Protein AF-A0A0I9SK74-F1 (afdb_monomer)

pLDDT: mean 88.7, std 16.8, range [36.47, 98.69]

Structure (mmCIF, N/CA/C/O backbone):
data_AF-A0A0I9SK74-F1
#
_entry.id   AF-A0A0I9SK74-F1
#
loop_
_atom_site.group_PDB
_atom_site.id
_atom_site.type_symbol
_atom_site.label_atom_id
_atom_site.label_alt_id
_atom_site.label_comp_id
_atom_site.label_asym_id
_atom_site.label_entity_id
_atom_site.label_seq_id
_atom_site.pdbx_PDB_ins_code
_atom_site.Cartn_x
_atom_site.Cartn_y
_atom_site.Cartn_z
_atom_site.occupancy
_atom_site.B_iso_or_equiv
_atom_site.auth_seq_id
_atom_site.auth_comp_id
_atom_site.auth_asym_id
_atom_site.auth_atom_id
_atom_site.pdbx_PDB_model_num
ATOM 1 N N . GLY A 1 1 ? 11.420 -3.818 9.625 1.00 59.31 1 GLY A N 1
ATOM 2 C CA . GLY A 1 1 ? 12.354 -4.053 8.512 1.00 59.31 1 GLY A CA 1
ATOM 3 C C . GLY A 1 1 ? 11.563 -4.581 7.341 1.00 59.31 1 GLY A C 1
ATOM 4 O O . GLY A 1 1 ? 10.450 -5.041 7.567 1.00 59.31 1 GLY A O 1
ATOM 5 N N . GLY A 1 2 ? 12.124 -4.478 6.143 1.00 75.00 2 GLY A N 1
ATOM 6 C CA . GLY A 1 2 ? 11.558 -4.923 4.871 1.00 75.00 2 GLY A CA 1
ATOM 7 C C . GLY A 1 2 ? 12.627 -4.817 3.780 1.00 75.00 2 GLY A C 1
ATOM 8 O O . GLY A 1 2 ? 13.748 -4.390 4.067 1.00 75.00 2 GLY A O 1
ATOM 9 N N . GLU A 1 3 ? 12.288 -5.215 2.562 1.00 87.56 3 GLU A N 1
ATOM 10 C CA . GLU A 1 3 ? 13.121 -5.020 1.369 1.00 87.56 3 GLU A CA 1
ATOM 11 C C . GLU A 1 3 ? 13.042 -3.552 0.879 1.00 87.56 3 GLU A C 1
ATOM 13 O O . GLU A 1 3 ? 12.238 -2.774 1.404 1.00 87.56 3 GLU A O 1
ATOM 18 N N . PRO A 1 4 ? 13.861 -3.129 -0.103 1.00 92.56 4 PRO A N 1
ATOM 19 C CA . PRO A 1 4 ? 13.815 -1.774 -0.648 1.00 92.56 4 PRO A CA 1
ATOM 20 C C . PRO A 1 4 ? 12.431 -1.385 -1.183 1.00 92.56 4 PRO A C 1
ATOM 22 O O . PRO A 1 4 ? 11.800 -2.133 -1.929 1.00 92.56 4 PRO A O 1
ATOM 25 N N . VAL A 1 5 ? 11.993 -0.170 -0.842 1.00 94.00 5 VAL A N 1
ATOM 26 C CA . VAL A 1 5 ? 10.772 0.454 -1.370 1.00 94.00 5 VAL A CA 1
ATOM 27 C C . VAL A 1 5 ? 11.151 1.812 -1.964 1.00 94.00 5 VAL A C 1
ATOM 29 O O . VAL A 1 5 ? 11.552 2.699 -1.205 1.00 94.00 5 VAL A O 1
ATOM 32 N N . PRO A 1 6 ? 11.048 2.004 -3.288 1.00 95.25 6 PRO A N 1
ATOM 33 C CA . PRO A 1 6 ? 11.354 3.283 -3.913 1.00 95.25 6 PRO A CA 1
ATOM 34 C C . PRO A 1 6 ? 10.305 4.335 -3.523 1.00 95.25 6 PRO A C 1
ATOM 36 O O . PRO A 1 6 ? 9.123 4.031 -3.370 1.00 95.25 6 PRO A O 1
ATOM 39 N N . GLN A 1 7 ? 10.746 5.581 -3.347 1.00 96.06 7 GLN A N 1
ATOM 40 C CA . GLN A 1 7 ? 9.904 6.724 -2.982 1.00 96.06 7 GLN A CA 1
ATOM 41 C C . GLN A 1 7 ? 10.052 7.822 -4.035 1.00 96.06 7 GLN A C 1
ATO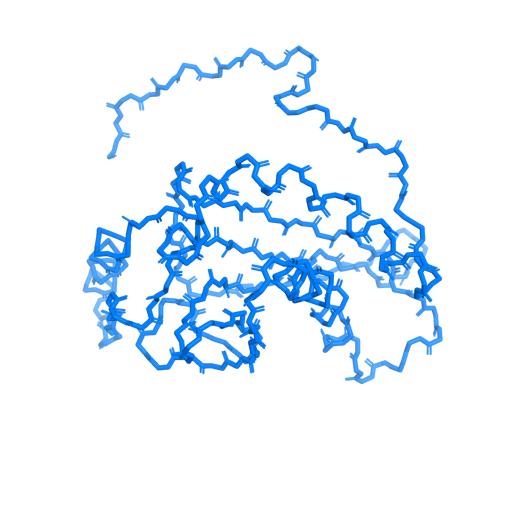M 43 O O . GLN A 1 7 ? 11.139 8.030 -4.568 1.00 96.06 7 GLN A O 1
ATOM 48 N N . SER A 1 8 ? 8.960 8.519 -4.339 1.00 94.94 8 SER A N 1
ATOM 49 C CA . SER A 1 8 ? 8.939 9.655 -5.266 1.00 94.94 8 SER A CA 1
ATOM 50 C C . SER A 1 8 ? 7.699 10.516 -5.012 1.00 94.94 8 SER A C 1
ATOM 52 O O . SER A 1 8 ? 6.867 10.169 -4.171 1.00 94.94 8 SER A O 1
ATOM 54 N N . SER A 1 9 ? 7.533 11.596 -5.778 1.00 95.88 9 SER A N 1
ATOM 55 C CA . SER A 1 9 ? 6.294 12.381 -5.790 1.00 95.88 9 SER A CA 1
ATOM 56 C C . SER A 1 9 ? 5.067 11.586 -6.242 1.00 95.88 9 SER A C 1
ATOM 58 O O . SER A 1 9 ? 3.960 12.036 -5.991 1.00 95.88 9 SER A O 1
ATOM 60 N N . ALA A 1 10 ? 5.239 10.415 -6.866 1.00 97.25 10 ALA A N 1
ATOM 61 C CA . ALA A 1 10 ? 4.153 9.539 -7.301 1.00 97.25 10 ALA A CA 1
ATOM 62 C C . ALA A 1 10 ? 3.589 8.640 -6.187 1.00 97.25 10 ALA A C 1
ATOM 64 O O . ALA A 1 10 ? 2.650 7.886 -6.441 1.00 97.25 10 ALA A O 1
ATOM 65 N N . VAL A 1 11 ? 4.167 8.657 -4.980 1.00 98.19 11 VAL A N 1
ATOM 66 C CA . VAL A 1 11 ? 3.786 7.757 -3.880 1.00 98.19 11 VAL A CA 1
ATOM 67 C C . VAL A 1 11 ? 3.073 8.530 -2.779 1.00 98.19 11 VAL A C 1
ATOM 69 O O . VAL A 1 11 ? 3.633 9.452 -2.186 1.00 98.19 11 VAL A O 1
ATOM 72 N N . LEU A 1 12 ? 1.856 8.102 -2.446 1.00 98.31 12 LEU A N 1
ATOM 73 C CA . LEU A 1 12 ? 1.157 8.545 -1.246 1.00 98.31 12 LEU A CA 1
ATOM 74 C C . LEU A 1 12 ? 1.511 7.618 -0.077 1.00 98.31 12 LEU A C 1
ATOM 76 O O . LEU A 1 12 ? 1.254 6.415 -0.117 1.00 98.31 12 LEU A O 1
ATOM 80 N N . ASN A 1 13 ? 2.079 8.190 0.982 1.00 98.19 13 ASN A N 1
ATOM 81 C CA . ASN A 1 13 ? 2.390 7.477 2.216 1.00 98.19 13 ASN A CA 1
ATOM 82 C C . ASN A 1 13 ? 1.270 7.691 3.241 1.00 98.19 13 ASN A C 1
ATOM 84 O O . ASN A 1 13 ? 0.980 8.823 3.628 1.00 98.19 13 ASN A O 1
ATOM 88 N N . ILE A 1 14 ? 0.653 6.599 3.690 1.00 97.69 14 ILE A N 1
ATOM 89 C CA . ILE A 1 14 ? -0.439 6.597 4.667 1.00 97.69 14 ILE A CA 1
ATOM 90 C C . ILE A 1 14 ? 0.073 5.934 5.940 1.00 97.69 14 ILE A C 1
ATOM 92 O O . ILE A 1 14 ? 0.537 4.796 5.903 1.00 97.69 14 ILE A O 1
ATOM 96 N N . ALA A 1 15 ? -0.016 6.632 7.071 1.00 96.19 15 ALA A N 1
ATOM 97 C CA . ALA A 1 15 ? 0.478 6.154 8.356 1.00 96.19 15 ALA A CA 1
ATOM 98 C C . ALA A 1 15 ? -0.628 6.172 9.417 1.00 96.19 15 ALA A C 1
ATOM 100 O O . ALA A 1 15 ? -1.133 7.231 9.783 1.00 96.19 15 ALA A O 1
ATOM 101 N N . LEU A 1 16 ? -0.951 4.998 9.958 1.00 94.12 16 LEU A N 1
ATOM 102 C CA . LEU A 1 16 ? -1.859 4.821 11.083 1.00 94.12 16 LEU A CA 1
ATOM 103 C C . LEU A 1 16 ? -1.053 4.481 12.340 1.00 94.12 16 LEU A C 1
ATOM 105 O O . LEU A 1 16 ? -0.493 3.391 12.462 1.00 94.12 16 LEU A O 1
ATOM 109 N N . ALA A 1 17 ? -1.004 5.416 13.286 1.00 92.12 17 ALA A N 1
ATOM 110 C CA . ALA A 1 17 ? -0.418 5.198 14.603 1.00 92.12 17 ALA A CA 1
ATOM 111 C C . ALA A 1 17 ? -1.532 4.992 15.633 1.00 92.12 17 ALA A C 1
ATOM 113 O O . ALA A 1 17 ? -2.299 5.914 15.901 1.00 92.12 17 ALA A O 1
ATOM 114 N N . CYS A 1 18 ? -1.622 3.804 16.231 1.00 86.00 18 CYS A N 1
ATOM 115 C CA . CYS A 1 18 ? -2.644 3.518 17.236 1.00 86.00 18 CYS A CA 1
ATOM 116 C C . CYS A 1 18 ? -2.119 2.630 18.371 1.00 86.00 18 CYS A C 1
ATOM 118 O O . CYS A 1 18 ? -1.261 1.764 18.183 1.00 86.00 18 CYS A O 1
ATOM 120 N N . ALA A 1 19 ? -2.639 2.868 19.576 1.00 86.25 19 ALA A N 1
ATOM 121 C CA . ALA A 1 19 ? -2.564 1.898 20.659 1.00 86.25 19 ALA A CA 1
ATOM 122 C C . ALA A 1 19 ? -3.667 0.866 20.424 1.00 86.25 19 ALA A C 1
ATOM 124 O O . ALA A 1 19 ? -4.825 1.249 20.256 1.00 86.25 19 ALA A O 1
ATOM 125 N N . LEU A 1 20 ? -3.322 -0.421 20.399 1.00 80.25 20 LEU A N 1
ATOM 126 C CA . LEU A 1 20 ? -4.352 -1.435 20.197 1.00 80.25 20 LEU A CA 1
ATOM 127 C C . LEU A 1 20 ? -5.261 -1.545 21.432 1.00 80.25 20 LEU A C 1
ATOM 129 O O . LEU A 1 20 ? -4.747 -1.532 22.560 1.00 80.25 20 LEU A O 1
ATOM 133 N N . PRO A 1 21 ? -6.585 -1.697 21.242 1.00 79.50 21 PRO A N 1
ATOM 134 C CA . PRO A 1 21 ? -7.510 -2.038 22.310 1.00 79.50 21 PRO A CA 1
ATOM 135 C C . PRO A 1 21 ? -7.052 -3.268 23.099 1.00 79.50 21 PRO A C 1
ATOM 137 O O . PRO A 1 21 ? -6.545 -4.243 22.542 1.00 79.50 21 PRO A O 1
ATOM 140 N N . ALA A 1 22 ? -7.272 -3.250 24.416 1.00 75.00 22 ALA A N 1
ATOM 141 C CA . ALA A 1 22 ? -6.907 -4.368 25.288 1.00 75.00 22 ALA A CA 1
ATOM 142 C C . ALA A 1 22 ? -7.649 -5.672 24.931 1.00 75.00 22 ALA A C 1
ATOM 144 O O . ALA A 1 22 ? -7.119 -6.752 25.184 1.00 75.00 22 ALA A O 1
ATOM 145 N N . GLY A 1 23 ? -8.839 -5.558 24.328 1.00 76.88 23 GLY A N 1
ATOM 146 C CA . GLY A 1 23 ? -9.666 -6.682 23.886 1.00 76.88 23 GLY A CA 1
ATOM 147 C C . GLY A 1 23 ? -9.191 -7.377 22.605 1.00 76.88 23 GLY A C 1
ATOM 148 O O . GLY A 1 23 ? -9.693 -8.456 22.306 1.00 76.88 23 GLY A O 1
ATOM 149 N N . ASP A 1 24 ? -8.227 -6.813 21.866 1.00 79.38 24 ASP A N 1
ATOM 150 C CA . ASP A 1 24 ? -7.693 -7.459 20.663 1.00 79.38 24 ASP A CA 1
ATOM 151 C C . ASP A 1 24 ? -6.917 -8.735 21.036 1.00 79.38 24 ASP A C 1
ATOM 153 O O . ASP A 1 24 ? -5.954 -8.695 21.824 1.00 79.38 24 ASP A O 1
ATOM 157 N N . GLU A 1 25 ? -7.293 -9.855 20.410 1.00 82.31 25 GLU A N 1
ATOM 158 C CA . GLU A 1 25 ? -6.658 -11.162 20.595 1.00 82.31 25 GLU A CA 1
ATOM 159 C C . GLU A 1 25 ? -5.152 -11.069 20.320 1.00 82.31 25 GLU A C 1
ATOM 161 O O . GLU A 1 25 ? -4.723 -10.718 19.220 1.00 82.31 25 GLU A O 1
ATOM 166 N N . VAL A 1 26 ? -4.330 -11.406 21.323 1.00 79.69 26 VAL A N 1
ATOM 167 C CA . VAL A 1 26 ? -2.873 -11.184 21.294 1.00 79.69 26 VAL A CA 1
ATOM 168 C C . VAL A 1 26 ? -2.212 -11.784 20.050 1.00 79.69 26 VAL A C 1
ATOM 170 O O . VAL A 1 26 ? -1.350 -11.138 19.456 1.00 79.69 26 VAL A O 1
ATOM 173 N N . GLY A 1 27 ? -2.643 -12.980 19.635 1.00 86.81 27 GLY A N 1
ATOM 174 C CA . GLY A 1 27 ? -2.096 -13.695 18.479 1.00 86.81 27 GLY A CA 1
ATOM 175 C C . GLY A 1 27 ? -2.432 -13.076 17.119 1.00 86.81 27 GLY A C 1
ATOM 176 O O . GLY A 1 27 ? -1.714 -13.332 16.159 1.00 86.81 27 GLY A O 1
ATOM 177 N N . LYS A 1 28 ? -3.467 -12.231 17.033 1.00 90.38 28 LYS A N 1
ATOM 178 C CA . LYS A 1 28 ? -3.957 -11.639 15.772 1.00 90.38 28 LYS A CA 1
ATOM 179 C C . LYS A 1 28 ? -3.616 -10.164 15.607 1.00 90.38 28 LYS A C 1
ATOM 181 O O . LYS A 1 28 ? -3.950 -9.557 14.599 1.00 90.38 28 LYS A O 1
ATOM 186 N N . ARG A 1 29 ? -2.921 -9.569 16.575 1.00 90.19 29 ARG A N 1
ATOM 187 C CA . ARG A 1 29 ? -2.637 -8.125 16.612 1.00 90.19 29 ARG A CA 1
ATOM 188 C C . ARG A 1 29 ? -1.924 -7.589 15.368 1.00 90.19 29 ARG A C 1
ATOM 190 O O . ARG A 1 29 ? -2.173 -6.452 14.984 1.00 90.19 29 ARG A O 1
ATOM 197 N N . ILE A 1 30 ? -1.047 -8.385 14.754 1.00 91.81 30 ILE A N 1
ATOM 198 C CA . ILE A 1 30 ? -0.362 -8.009 13.507 1.00 91.81 30 ILE A CA 1
ATOM 199 C C . ILE A 1 30 ? -1.368 -7.896 12.360 1.00 91.81 30 ILE A C 1
ATOM 201 O O . ILE A 1 30 ? -1.379 -6.884 11.661 1.00 91.81 30 ILE A O 1
ATOM 205 N N . ASP A 1 31 ? -2.218 -8.905 12.203 1.00 94.44 31 ASP A N 1
ATOM 206 C CA . ASP A 1 31 ? -3.195 -8.988 11.119 1.00 94.44 31 ASP A CA 1
ATOM 207 C C . ASP A 1 31 ? -4.263 -7.899 11.294 1.00 94.44 31 ASP A C 1
ATOM 209 O O . ASP A 1 31 ? -4.457 -7.094 10.388 1.00 94.44 31 ASP A O 1
ATOM 213 N N . ILE A 1 32 ? -4.793 -7.738 12.513 1.00 92.50 32 ILE A N 1
ATOM 214 C CA . ILE A 1 32 ? -5.728 -6.662 12.884 1.00 92.50 32 ILE A CA 1
ATOM 215 C C . ILE A 1 32 ? -5.155 -5.277 12.546 1.00 92.50 32 ILE A C 1
ATOM 217 O O . ILE A 1 32 ? -5.865 -4.396 12.066 1.00 92.50 32 ILE A O 1
ATOM 221 N N . ALA A 1 33 ? -3.863 -5.042 12.792 1.00 94.19 33 ALA A N 1
ATOM 222 C CA . ALA A 1 33 ? -3.243 -3.758 12.476 1.00 94.19 33 ALA A CA 1
ATOM 223 C C . ALA A 1 33 ? -3.107 -3.512 10.959 1.00 94.19 33 ALA A C 1
ATOM 225 O O . ALA A 1 33 ? -3.157 -2.357 10.533 1.00 94.19 33 ALA A O 1
ATOM 226 N N . TYR A 1 34 ? -2.955 -4.560 10.140 1.00 96.25 34 TYR A N 1
ATOM 227 C CA . TYR A 1 34 ? -2.996 -4.428 8.680 1.00 96.25 34 TYR A CA 1
ATOM 228 C C . TYR A 1 34 ? -4.424 -4.236 8.179 1.00 96.25 34 TYR A C 1
ATOM 230 O O . TYR A 1 34 ? -4.642 -3.375 7.336 1.00 96.25 34 TYR A O 1
ATOM 238 N N . GLU A 1 35 ? -5.392 -4.970 8.724 1.00 94.81 35 GLU A N 1
ATOM 239 C CA . GLU A 1 35 ? -6.817 -4.823 8.405 1.00 94.81 35 GLU A CA 1
ATOM 240 C C . GLU A 1 35 ? -7.289 -3.392 8.685 1.00 94.81 35 GLU A C 1
ATOM 242 O O . GLU A 1 35 ? -7.797 -2.725 7.790 1.00 94.81 35 GLU A O 1
ATOM 247 N N . ARG A 1 36 ? -6.971 -2.837 9.861 1.00 94.50 36 ARG A N 1
ATOM 248 C CA . ARG A 1 36 ? -7.268 -1.434 10.211 1.00 94.50 36 ARG A CA 1
ATOM 249 C C . ARG A 1 36 ? -6.648 -0.409 9.262 1.00 94.50 36 ARG A C 1
ATOM 251 O O . ARG A 1 36 ? -7.201 0.670 9.070 1.00 94.50 36 ARG A O 1
ATOM 258 N N . LEU A 1 37 ? -5.487 -0.719 8.687 1.00 96.88 37 LEU A N 1
ATOM 259 C CA . LEU A 1 37 ? -4.844 0.130 7.688 1.00 96.88 37 LEU A CA 1
ATOM 260 C C . LEU A 1 37 ? -5.501 -0.018 6.308 1.00 96.88 37 LEU A C 1
ATOM 262 O O . LEU A 1 37 ? -5.635 0.977 5.601 1.00 96.88 37 LEU A O 1
ATOM 266 N N . LEU A 1 38 ? -5.856 -1.239 5.907 1.00 97.88 38 LEU A N 1
ATOM 267 C CA . LEU A 1 38 ? -6.255 -1.575 4.539 1.00 97.88 38 LEU A CA 1
ATOM 268 C C . LEU A 1 38 ? -7.763 -1.486 4.298 1.00 97.88 38 LEU A C 1
ATOM 270 O O . LEU A 1 38 ? -8.155 -1.131 3.193 1.00 97.88 38 LEU A O 1
ATOM 274 N N . GLU A 1 39 ? -8.608 -1.764 5.289 1.00 97.31 39 GLU A N 1
ATOM 275 C CA . GLU A 1 39 ? -10.068 -1.723 5.143 1.00 97.31 39 GLU A CA 1
ATOM 276 C C . GLU A 1 39 ? -10.597 -0.348 4.708 1.00 97.31 39 GLU A C 1
ATOM 278 O O . GLU A 1 39 ? -11.366 -0.307 3.743 1.00 97.31 39 GLU A O 1
ATOM 283 N N . PRO A 1 40 ? -10.174 0.789 5.303 1.00 97.56 40 PRO A N 1
ATOM 284 C CA . PRO A 1 40 ? -10.643 2.094 4.844 1.00 97.56 40 PRO A CA 1
ATOM 285 C C . PRO A 1 40 ? -10.214 2.405 3.410 1.00 97.56 40 PRO A C 1
ATOM 287 O O . PRO A 1 40 ? -10.962 3.024 2.655 1.00 97.56 40 PRO A O 1
ATOM 290 N N . LEU A 1 41 ? -9.023 1.947 3.020 1.00 98.06 41 LEU A N 1
ATOM 291 C CA . LEU A 1 41 ? -8.488 2.138 1.678 1.00 98.06 41 LEU A CA 1
ATOM 292 C C . LEU A 1 41 ? -9.208 1.250 0.654 1.00 98.06 41 LEU A C 1
ATOM 294 O O . LEU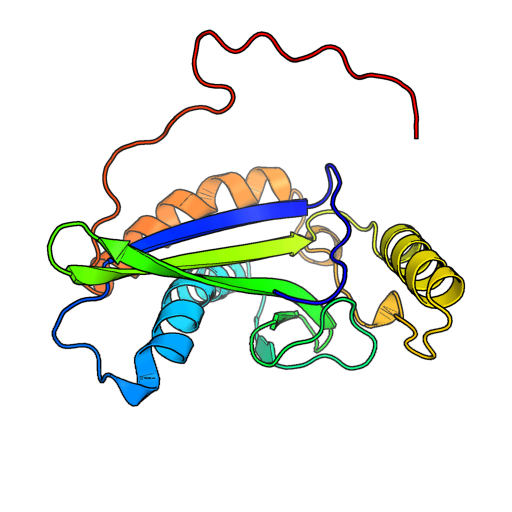 A 1 41 ? -9.527 1.709 -0.439 1.00 98.06 41 LEU A O 1
ATOM 298 N N . ALA A 1 42 ? -9.515 0.003 1.014 1.00 98.31 42 ALA A N 1
ATOM 299 C CA . ALA A 1 42 ? -10.302 -0.908 0.192 1.00 98.31 42 ALA A CA 1
ATOM 300 C C . ALA A 1 42 ? -11.742 -0.405 0.005 1.00 98.31 42 ALA A C 1
ATOM 302 O O . ALA A 1 42 ? -12.254 -0.450 -1.113 1.00 98.31 42 ALA A O 1
ATOM 303 N N . LEU A 1 43 ? -12.373 0.122 1.063 1.00 98.25 43 LEU A N 1
ATOM 304 C CA . LEU A 1 43 ? -13.693 0.749 0.970 1.00 98.25 43 LEU A CA 1
ATOM 305 C C . LEU A 1 43 ? -13.655 1.993 0.077 1.00 98.25 43 LEU A C 1
ATOM 307 O O . LEU A 1 43 ? -14.478 2.112 -0.823 1.00 98.25 43 LEU A O 1
ATOM 311 N N . TRP A 1 44 ? -12.681 2.882 0.280 1.00 98.44 44 TRP A N 1
ATOM 312 C CA . TRP A 1 44 ? -12.523 4.086 -0.537 1.00 98.44 44 TRP A CA 1
ATOM 313 C C . TRP A 1 44 ? -12.309 3.752 -2.022 1.00 98.44 44 TRP A C 1
ATOM 315 O O . TRP A 1 44 ? -12.894 4.388 -2.897 1.00 98.44 44 TRP A O 1
ATOM 325 N N . LEU A 1 45 ? -11.525 2.713 -2.331 1.00 98.50 45 LEU A N 1
ATOM 326 C CA . LEU A 1 45 ? -11.383 2.216 -3.703 1.00 98.50 45 LEU A CA 1
ATOM 327 C C . LEU A 1 45 ? -12.719 1.701 -4.255 1.00 98.50 45 LEU A C 1
ATOM 329 O O . LEU A 1 45 ? -13.070 2.029 -5.388 1.00 98.50 45 LEU A O 1
ATOM 333 N N . ALA A 1 46 ? -13.491 0.958 -3.457 1.00 98.44 46 ALA A N 1
ATOM 334 C CA . ALA A 1 46 ? -14.797 0.446 -3.863 1.00 98.44 46 ALA A CA 1
ATOM 335 C C . ALA A 1 46 ? -15.818 1.568 -4.127 1.00 98.44 46 ALA A C 1
ATOM 337 O O . ALA A 1 46 ? -16.559 1.488 -5.105 1.00 98.44 46 ALA A O 1
ATOM 338 N N . GLU A 1 47 ? -15.817 2.637 -3.323 1.00 97.81 47 GLU A N 1
ATOM 339 C CA . GLU A 1 47 ? -16.629 3.847 -3.552 1.00 97.81 47 GLU A CA 1
ATOM 340 C C . GLU A 1 47 ? -16.275 4.546 -4.877 1.00 97.81 47 GLU A C 1
ATOM 342 O O . GLU A 1 47 ? -17.122 5.200 -5.480 1.00 97.81 47 GLU A O 1
ATOM 347 N N . ASN A 1 48 ? -15.051 4.343 -5.370 1.00 97.69 48 ASN A N 1
ATOM 348 C CA . ASN A 1 48 ? -14.576 4.809 -6.673 1.00 97.69 48 ASN A CA 1
ATOM 349 C C . ASN A 1 48 ? -14.671 3.733 -7.777 1.00 97.69 48 ASN A C 1
ATOM 351 O O . ASN A 1 48 ? -14.063 3.872 -8.838 1.00 97.69 48 ASN A O 1
ATOM 355 N N . GLY A 1 49 ? -15.423 2.650 -7.549 1.00 98.00 49 GLY A N 1
ATOM 356 C CA . GLY A 1 49 ? -15.666 1.593 -8.536 1.00 98.00 49 GLY A CA 1
ATOM 357 C C . GLY A 1 49 ? -14.513 0.602 -8.727 1.00 98.00 49 GLY A C 1
ATOM 358 O O . GLY A 1 49 ? -14.533 -0.184 -9.674 1.00 98.00 49 GLY A O 1
ATOM 359 N N . LEU A 1 50 ? -13.511 0.607 -7.844 1.00 98.38 50 LEU A N 1
ATOM 360 C CA . LEU A 1 50 ? -12.329 -0.250 -7.926 1.00 98.38 50 LEU A CA 1
ATOM 361 C C . LEU A 1 50 ? -12.371 -1.348 -6.863 1.00 98.38 50 LEU A C 1
ATOM 363 O O . LEU A 1 50 ? -12.480 -1.090 -5.667 1.00 98.38 50 LEU A O 1
ATOM 367 N N . LYS A 1 51 ? -12.236 -2.605 -7.290 1.00 98.06 51 LYS A N 1
ATOM 368 C CA . LYS A 1 51 ? -12.245 -3.753 -6.378 1.00 98.06 51 LYS A CA 1
ATOM 369 C C . LYS A 1 51 ? -10.830 -4.117 -5.942 1.00 98.06 51 LYS A C 1
ATOM 371 O O . LYS A 1 51 ? -10.102 -4.781 -6.680 1.00 98.06 51 LYS A O 1
ATOM 376 N N . ALA A 1 52 ? -10.468 -3.721 -4.728 1.00 98.00 52 ALA A N 1
ATOM 377 C CA . ALA A 1 52 ? -9.192 -4.094 -4.138 1.00 98.00 52 ALA A CA 1
ATOM 378 C C . ALA A 1 52 ? -9.157 -5.563 -3.684 1.00 98.00 52 ALA A C 1
ATOM 380 O O . ALA A 1 52 ? -10.173 -6.144 -3.298 1.00 98.00 52 ALA A O 1
ATOM 381 N N . GLY A 1 53 ? -7.961 -6.143 -3.690 1.00 98.12 53 GLY A N 1
ATOM 382 C CA . GLY A 1 53 ? -7.633 -7.390 -3.000 1.00 98.12 53 GLY A CA 1
ATOM 383 C C . GLY A 1 53 ? -6.446 -7.199 -2.059 1.00 98.12 53 GLY A C 1
ATOM 384 O O . GLY A 1 53 ? -5.784 -6.160 -2.090 1.00 98.12 53 GLY A O 1
ATOM 385 N N . VAL A 1 54 ? -6.129 -8.222 -1.268 1.00 98.25 54 VAL A N 1
ATOM 386 C CA . VAL A 1 54 ? -4.948 -8.242 -0.395 1.00 98.25 54 VAL A CA 1
ATOM 387 C C . VAL A 1 54 ? -4.151 -9.514 -0.650 1.00 98.25 54 VAL A C 1
ATOM 389 O O . VAL A 1 54 ? -4.733 -10.597 -0.698 1.00 98.25 54 VAL A O 1
ATOM 392 N N . GLY A 1 55 ? -2.834 -9.398 -0.827 1.00 97.69 55 GLY A N 1
ATOM 393 C CA . GLY A 1 55 ? -1.991 -10.578 -1.013 1.00 97.69 55 GLY A CA 1
ATOM 394 C C . GLY A 1 55 ? -0.572 -10.302 -1.496 1.00 97.69 55 GLY A C 1
ATOM 395 O O . GLY A 1 55 ? -0.221 -9.185 -1.877 1.00 97.69 55 GLY A O 1
ATOM 396 N N . ALA A 1 56 ? 0.241 -11.357 -1.493 1.00 97.94 56 ALA A N 1
ATOM 397 C CA . ALA A 1 56 ? 1.553 -11.348 -2.130 1.00 97.94 56 ALA A CA 1
ATOM 398 C C . ALA A 1 56 ? 1.410 -11.230 -3.655 1.00 97.94 56 ALA A C 1
ATOM 400 O O . ALA A 1 56 ? 0.472 -11.773 -4.242 1.00 97.94 56 ALA A O 1
ATOM 401 N N . VAL A 1 57 ? 2.344 -10.527 -4.287 1.00 98.38 57 VAL A N 1
ATOM 402 C CA . VAL A 1 57 ? 2.391 -10.317 -5.734 1.00 98.38 57 VAL A CA 1
ATOM 403 C C . VAL A 1 57 ? 3.805 -10.638 -6.220 1.00 98.38 57 VAL A C 1
ATOM 405 O O . VAL A 1 57 ? 4.699 -9.794 -6.110 1.00 98.38 57 VAL A O 1
ATOM 408 N N . PRO A 1 58 ? 4.027 -11.839 -6.781 1.00 97.25 58 PRO A N 1
ATOM 409 C CA . PRO A 1 58 ? 5.337 -12.240 -7.276 1.00 97.25 58 PRO A CA 1
ATOM 410 C C . PRO A 1 58 ? 5.936 -11.214 -8.243 1.00 97.25 58 PRO A C 1
ATOM 412 O O . PRO A 1 58 ? 5.253 -10.682 -9.121 1.00 97.25 58 PRO A O 1
ATOM 415 N N . GLY A 1 59 ? 7.227 -10.928 -8.077 1.00 97.00 59 GLY A N 1
ATOM 416 C CA . GLY A 1 59 ? 7.933 -9.916 -8.867 1.00 97.00 59 GLY A CA 1
ATOM 417 C C . GLY A 1 59 ? 7.677 -8.474 -8.419 1.00 97.00 59 GLY A C 1
ATOM 418 O O . GLY A 1 59 ? 8.240 -7.555 -9.010 1.00 97.00 59 GLY A O 1
ATOM 419 N N . ALA A 1 60 ? 6.878 -8.231 -7.379 1.00 97.69 60 ALA A N 1
ATOM 420 C CA . ALA A 1 60 ? 6.767 -6.901 -6.799 1.00 97.69 60 ALA A CA 1
ATOM 421 C C . ALA A 1 60 ? 7.987 -6.543 -5.927 1.00 97.69 60 ALA A C 1
ATOM 423 O O . ALA A 1 60 ? 8.594 -7.419 -5.313 1.00 97.69 60 ALA A O 1
ATOM 424 N N . PHE A 1 61 ? 8.354 -5.260 -5.834 1.00 96.06 61 PHE A N 1
ATOM 425 C CA . PHE A 1 61 ? 9.352 -4.827 -4.845 1.00 96.06 61 PHE A CA 1
ATOM 426 C C . PHE A 1 61 ? 8.752 -4.864 -3.438 1.00 96.06 61 PHE A C 1
ATOM 428 O O . PHE A 1 61 ? 7.590 -4.486 -3.246 1.00 96.06 61 PHE A O 1
ATOM 435 N N . CYS A 1 62 ? 9.536 -5.301 -2.447 1.00 95.38 62 CYS A N 1
ATOM 436 C CA . CYS A 1 62 ? 9.091 -5.460 -1.062 1.00 95.38 62 CYS A CA 1
ATOM 437 C C . CYS A 1 62 ? 7.775 -6.234 -0.958 1.00 95.38 62 CYS A C 1
ATOM 439 O O . CYS A 1 62 ? 6.794 -5.749 -0.382 1.00 95.38 62 CYS A O 1
ATOM 441 N N . ASP A 1 63 ? 7.732 -7.402 -1.597 1.00 96.06 63 ASP A N 1
ATOM 442 C CA . ASP A 1 63 ? 6.545 -8.247 -1.603 1.00 96.06 63 ASP A CA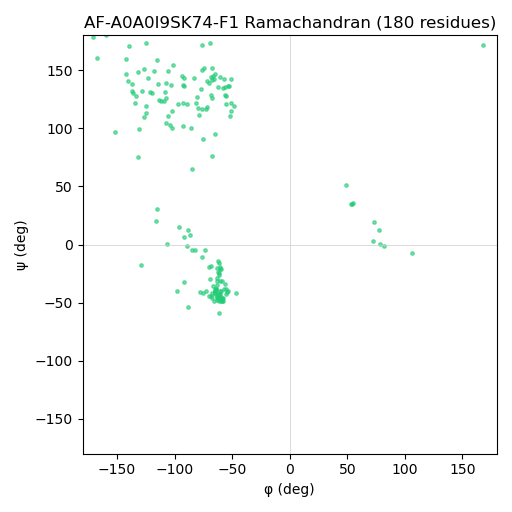 1
ATOM 443 C C . ASP A 1 63 ? 6.224 -8.773 -0.192 1.00 96.06 63 ASP A C 1
ATOM 445 O O . ASP A 1 63 ? 7.100 -9.003 0.643 1.00 96.06 63 ASP A O 1
ATOM 449 N N . GLY A 1 64 ? 4.938 -8.934 0.102 1.00 94.69 64 GLY A N 1
ATOM 450 C CA . GLY A 1 64 ? 4.460 -9.329 1.413 1.00 94.69 64 GLY A CA 1
ATOM 451 C C . GLY A 1 64 ? 2.991 -9.728 1.396 1.00 94.69 64 GLY A C 1
ATOM 452 O O . GLY A 1 64 ? 2.223 -9.351 0.519 1.00 94.69 64 GLY A O 1
ATOM 453 N N . ARG A 1 65 ? 2.576 -10.477 2.423 1.00 96.19 65 ARG A N 1
ATOM 454 C CA . ARG A 1 65 ? 1.216 -11.044 2.528 1.00 96.19 65 ARG A CA 1
ATOM 455 C C . ARG A 1 65 ? 0.091 -9.999 2.529 1.00 96.19 65 ARG A C 1
ATOM 457 O O . ARG A 1 65 ? -1.040 -10.350 2.226 1.00 96.19 65 ARG A O 1
ATOM 464 N N . PHE A 1 66 ? 0.405 -8.750 2.874 1.00 97.19 66 PHE A N 1
ATOM 465 C CA . PHE A 1 66 ? -0.557 -7.663 3.059 1.00 97.19 66 PHE A CA 1
ATOM 466 C C . PHE A 1 66 ? -0.389 -6.518 2.048 1.00 97.19 66 PHE A C 1
ATOM 468 O O . PHE A 1 66 ? -0.696 -5.374 2.364 1.00 97.19 66 PHE A O 1
ATOM 475 N N . ASN A 1 67 ? 0.076 -6.778 0.821 1.00 98.31 67 ASN A N 1
ATOM 476 C CA . ASN A 1 67 ? -0.024 -5.728 -0.196 1.00 98.31 67 ASN A CA 1
ATOM 477 C C . ASN A 1 67 ? -1.491 -5.446 -0.521 1.00 98.31 67 ASN A C 1
ATOM 479 O O . ASN A 1 67 ? -2.281 -6.380 -0.657 1.00 98.31 67 ASN A O 1
ATOM 483 N N . LEU A 1 68 ? -1.823 -4.179 -0.755 1.00 98.62 68 LEU A N 1
ATOM 484 C CA . LEU A 1 68 ? -3.058 -3.837 -1.444 1.00 98.62 68 LEU A CA 1
ATOM 485 C C . LEU A 1 68 ? -2.868 -4.098 -2.935 1.00 98.62 68 LEU A C 1
ATOM 487 O O . LEU A 1 68 ? -1.859 -3.691 -3.518 1.00 98.62 68 LEU A O 1
ATOM 491 N N . THR A 1 69 ? -3.840 -4.751 -3.554 1.00 98.69 69 THR A N 1
ATOM 492 C CA . THR A 1 69 ? -3.775 -5.149 -4.958 1.00 98.69 69 THR A CA 1
ATOM 493 C C . THR A 1 69 ? -4.985 -4.658 -5.732 1.00 98.69 69 THR A C 1
ATOM 495 O O . THR A 1 69 ? -6.077 -4.519 -5.182 1.00 98.69 69 THR A O 1
ATOM 498 N N . LEU A 1 70 ? -4.785 -4.427 -7.024 1.00 98.38 70 LEU A N 1
ATOM 499 C CA . LEU A 1 70 ? -5.843 -4.182 -7.993 1.00 98.38 70 LEU A CA 1
ATOM 500 C C . LEU A 1 70 ? -5.511 -4.998 -9.244 1.00 98.38 70 LEU A C 1
ATOM 502 O O . LEU A 1 70 ? -4.372 -4.986 -9.704 1.00 98.38 70 LEU A O 1
ATOM 506 N N . GLU A 1 71 ? -6.479 -5.763 -9.755 1.00 97.62 71 GLU A N 1
ATOM 507 C CA . GLU A 1 71 ? -6.272 -6.668 -10.904 1.00 97.62 71 GLU A CA 1
ATOM 508 C C . GLU A 1 71 ? -5.107 -7.660 -10.701 1.00 97.62 71 GLU A C 1
ATOM 510 O O . GLU A 1 71 ? -4.361 -7.964 -11.627 1.00 97.62 71 GLU A O 1
ATOM 515 N N . GLY A 1 72 ? -4.9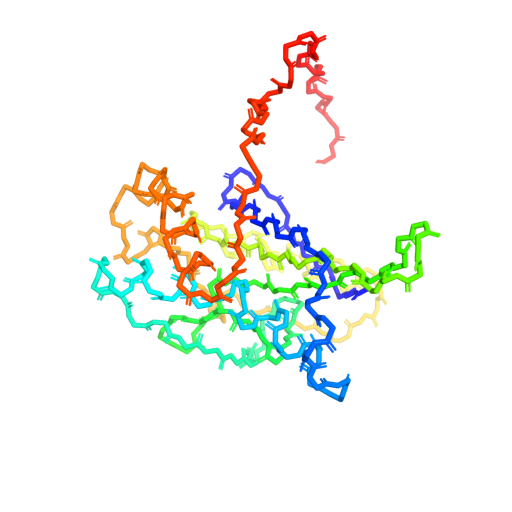06 -8.129 -9.463 1.00 97.62 72 GLY A N 1
ATOM 516 C CA . GLY A 1 72 ? -3.815 -9.048 -9.113 1.00 97.62 72 GLY A CA 1
ATOM 517 C C . GLY A 1 72 ? -2.416 -8.418 -9.102 1.00 97.62 72 GLY A C 1
ATOM 518 O O . GLY A 1 72 ? -1.441 -9.122 -8.856 1.00 97.62 72 GLY A O 1
ATOM 519 N N . ARG A 1 73 ? -2.303 -7.106 -9.333 1.00 98.69 73 ARG A N 1
ATOM 520 C CA . ARG A 1 73 ? -1.044 -6.352 -9.309 1.00 98.69 73 ARG A CA 1
ATOM 521 C C . ARG A 1 73 ? -0.946 -5.505 -8.049 1.00 98.69 73 ARG A C 1
ATOM 523 O O . ARG A 1 73 ? -1.958 -5.053 -7.511 1.00 98.69 73 ARG A O 1
ATOM 530 N N . LYS A 1 74 ? 0.274 -5.278 -7.570 1.00 98.69 74 LYS A N 1
ATOM 531 C CA . LYS A 1 74 ? 0.539 -4.518 -6.349 1.00 98.69 74 LYS A CA 1
ATOM 532 C C . LYS A 1 74 ? 0.264 -3.034 -6.567 1.00 98.69 74 LYS A C 1
ATOM 534 O O . LYS A 1 74 ? 0.933 -2.387 -7.366 1.00 98.69 74 LYS A O 1
ATOM 539 N N . LEU A 1 75 ? -0.684 -2.513 -5.799 1.00 98.38 75 LEU A N 1
ATOM 540 C CA . LEU A 1 75 ? -1.054 -1.103 -5.758 1.00 98.38 75 LEU A CA 1
ATOM 541 C C . LEU A 1 75 ? -0.381 -0.384 -4.575 1.00 98.38 75 LEU A C 1
ATOM 543 O O . LEU A 1 75 ? 0.106 0.736 -4.720 1.00 98.38 75 LEU A O 1
ATOM 547 N N . ALA A 1 76 ? -0.306 -1.038 -3.410 1.00 98.31 76 ALA A N 1
ATOM 548 C CA . ALA A 1 76 ? 0.409 -0.514 -2.248 1.00 98.31 76 ALA A CA 1
ATOM 549 C C . ALA A 1 76 ? 1.168 -1.607 -1.491 1.00 98.31 76 ALA A C 1
ATOM 551 O O . ALA A 1 76 ? 0.667 -2.716 -1.307 1.00 98.31 76 ALA A O 1
ATOM 552 N N . GLY A 1 77 ? 2.371 -1.283 -1.018 1.00 97.75 77 GLY A N 1
ATOM 553 C CA . GLY A 1 77 ? 3.107 -2.111 -0.059 1.00 97.75 77 GLY A CA 1
ATOM 554 C C . GLY A 1 77 ? 2.843 -1.662 1.371 1.00 97.75 77 GLY A C 1
ATOM 555 O O . GLY A 1 77 ? 2.718 -0.463 1.620 1.00 97.75 77 GLY A O 1
ATOM 556 N N . THR A 1 78 ? 2.795 -2.604 2.312 1.00 97.88 78 THR A N 1
ATOM 557 C CA . THR A 1 78 ? 2.539 -2.296 3.724 1.00 97.88 78 THR A CA 1
ATOM 558 C C . THR A 1 78 ? 3.694 -2.675 4.636 1.00 97.88 78 THR A C 1
ATOM 560 O O . THR A 1 78 ? 4.375 -3.673 4.409 1.00 97.88 78 THR A O 1
ATOM 563 N N . ALA A 1 79 ? 3.858 -1.934 5.727 1.00 96.94 79 ALA A N 1
ATOM 564 C CA . ALA A 1 79 ? 4.787 -2.264 6.798 1.00 96.94 79 ALA A CA 1
ATOM 565 C C . ALA A 1 79 ? 4.195 -1.913 8.166 1.00 96.94 79 ALA A C 1
ATOM 567 O O . ALA A 1 79 ? 3.309 -1.068 8.280 1.00 96.94 79 ALA A O 1
ATOM 568 N N . GLN A 1 80 ? 4.727 -2.528 9.221 1.00 95.88 80 GLN A N 1
ATOM 569 C CA . GLN A 1 80 ? 4.391 -2.181 10.598 1.00 95.88 80 GLN A CA 1
ATOM 570 C C . GLN A 1 80 ? 5.637 -2.012 11.464 1.00 95.88 80 GLN A C 1
ATOM 572 O O . GLN A 1 80 ? 6.646 -2.705 11.296 1.00 95.88 80 GLN A O 1
ATOM 577 N N . ARG A 1 81 ? 5.544 -1.128 12.459 1.00 95.25 81 ARG A N 1
ATOM 578 C CA . ARG A 1 81 ? 6.533 -0.991 13.531 1.00 95.25 81 ARG A CA 1
ATOM 579 C C . ARG A 1 81 ? 5.848 -0.903 14.886 1.00 95.25 81 ARG A C 1
ATOM 581 O O . ARG A 1 81 ? 5.011 -0.039 15.111 1.00 95.25 81 ARG A O 1
ATOM 588 N N . TRP A 1 82 ? 6.280 -1.758 15.805 1.00 94.06 82 TRP A N 1
ATOM 589 C CA . TRP A 1 82 ? 5.669 -1.917 17.122 1.00 94.06 82 TRP A CA 1
ATOM 590 C C . TRP A 1 82 ? 6.540 -1.340 18.227 1.00 94.06 82 TRP A C 1
ATOM 592 O O . TRP A 1 82 ? 7.763 -1.502 18.218 1.00 94.06 82 TRP A O 1
ATOM 602 N N . ARG A 1 83 ? 5.922 -0.668 19.192 1.00 92.94 83 ARG A N 1
ATOM 603 C CA . ARG A 1 83 ? 6.548 -0.159 20.416 1.00 92.94 83 ARG A CA 1
ATOM 604 C C . ARG A 1 83 ? 5.611 -0.375 21.600 1.00 92.94 83 ARG A C 1
ATOM 606 O O . ARG A 1 83 ? 4.464 -0.772 21.430 1.00 92.94 83 ARG A O 1
ATOM 613 N N . ARG A 1 84 ? 6.117 -0.137 22.806 1.00 90.06 84 ARG A N 1
ATOM 614 C CA . ARG A 1 84 ? 5.289 -0.014 24.006 1.00 90.06 84 ARG A CA 1
ATOM 615 C C . ARG A 1 84 ? 5.173 1.463 24.364 1.00 90.06 84 ARG A C 1
ATOM 617 O O . ARG A 1 84 ? 6.164 2.188 24.271 1.00 90.06 84 ARG A O 1
ATOM 624 N N . SER A 1 85 ? 3.983 1.908 24.736 1.00 86.00 85 SER A N 1
ATOM 625 C CA . SER A 1 85 ? 3.771 3.211 25.369 1.00 86.00 85 SER A CA 1
ATOM 626 C C . SER A 1 85 ? 4.357 3.227 26.786 1.00 86.00 85 SER A C 1
ATOM 628 O O . SER A 1 85 ? 4.802 2.204 27.311 1.00 86.00 85 SER A O 1
ATOM 630 N N . ARG A 1 86 ? 4.347 4.402 27.431 1.00 84.12 86 ARG A N 1
ATOM 631 C CA . ARG A 1 86 ? 4.846 4.572 28.808 1.00 84.12 86 ARG A CA 1
ATOM 632 C C . ARG A 1 86 ? 4.088 3.723 29.834 1.00 84.12 86 ARG A C 1
ATOM 634 O O . ARG A 1 86 ? 4.691 3.272 30.795 1.00 84.12 86 ARG A O 1
ATOM 641 N N . ASP A 1 87 ? 2.802 3.483 29.604 1.00 84.44 87 ASP A N 1
ATOM 642 C CA . ASP A 1 87 ? 1.944 2.612 30.418 1.00 84.44 87 ASP A CA 1
ATOM 643 C C . ASP A 1 87 ? 1.969 1.138 29.960 1.00 84.44 87 ASP A C 1
ATOM 645 O O . ASP A 1 87 ? 1.143 0.335 30.381 1.00 84.44 87 ASP A O 1
ATOM 649 N N . GLY A 1 88 ? 2.917 0.761 29.092 1.00 84.00 88 GLY A N 1
ATOM 650 C CA . GLY A 1 88 ? 3.161 -0.626 28.688 1.00 84.00 88 GLY A CA 1
ATOM 651 C C . GLY A 1 88 ? 2.243 -1.166 27.588 1.00 84.00 88 GLY A C 1
ATOM 652 O O . GLY A 1 88 ? 2.444 -2.301 27.147 1.00 84.00 88 GLY A O 1
ATOM 653 N N . ARG A 1 89 ? 1.279 -0.377 27.095 1.00 85.19 89 ARG A N 1
ATOM 654 C CA . ARG A 1 89 ? 0.375 -0.797 26.014 1.00 85.19 89 ARG A CA 1
ATOM 655 C C . ARG A 1 89 ? 1.124 -0.963 24.685 1.00 85.19 89 ARG A C 1
ATOM 657 O O . ARG A 1 89 ? 2.016 -0.169 24.375 1.00 85.19 89 ARG A O 1
ATOM 664 N N . PRO A 1 90 ? 0.787 -1.979 23.871 1.00 88.44 90 PRO A N 1
ATOM 665 C CA . PRO A 1 90 ? 1.342 -2.111 22.533 1.00 88.44 90 PRO A CA 1
ATOM 666 C C . PRO A 1 90 ? 0.814 -0.990 21.630 1.00 88.44 90 PRO A C 1
ATOM 668 O O . PRO A 1 90 ? -0.392 -0.771 21.515 1.00 88.44 90 PRO A O 1
ATOM 671 N N . VAL A 1 91 ? 1.738 -0.300 20.974 1.00 92.06 91 VAL A N 1
ATOM 672 C CA . VAL A 1 91 ? 1.470 0.756 19.999 1.00 92.06 91 VAL A CA 1
ATOM 673 C C . VAL A 1 91 ? 2.062 0.328 18.669 1.00 92.06 91 VAL A C 1
ATOM 675 O O . VAL A 1 91 ? 3.231 -0.064 18.603 1.00 92.06 91 VAL A O 1
ATOM 678 N N . VAL A 1 92 ? 1.266 0.420 17.614 1.00 93.94 92 VAL A N 1
ATOM 679 C CA . VAL A 1 92 ? 1.676 0.101 16.250 1.00 93.94 92 VAL A CA 1
ATOM 680 C C . VAL A 1 92 ? 1.653 1.360 15.394 1.00 93.94 92 VAL A C 1
ATOM 682 O O . VAL A 1 92 ? 0.749 2.185 15.497 1.00 93.94 92 VAL A O 1
ATOM 685 N N . LEU A 1 93 ? 2.675 1.501 14.556 1.00 95.50 93 LEU A N 1
ATOM 686 C CA . LEU A 1 93 ? 2.669 2.350 13.374 1.00 95.50 93 LEU A CA 1
ATOM 687 C C . LEU A 1 93 ? 2.507 1.425 12.168 1.00 95.50 93 LEU A C 1
ATOM 689 O O . LEU A 1 93 ? 3.469 0.750 11.796 1.00 95.50 93 LEU A O 1
ATOM 693 N N . ALA A 1 94 ? 1.303 1.360 11.611 1.00 96.00 94 ALA A N 1
ATOM 694 C CA . ALA A 1 94 ? 1.009 0.667 10.365 1.00 96.00 94 ALA A CA 1
ATOM 695 C C . ALA A 1 94 ? 1.108 1.662 9.206 1.00 96.00 94 ALA A C 1
ATOM 697 O O . ALA A 1 94 ? 0.677 2.807 9.328 1.00 96.00 94 ALA A O 1
ATOM 698 N N . HIS A 1 95 ? 1.719 1.250 8.103 1.00 97.62 95 HIS A N 1
ATOM 699 C CA . HIS A 1 95 ? 2.049 2.135 6.996 1.00 97.62 95 HIS A CA 1
ATOM 700 C C . HIS A 1 95 ? 1.743 1.486 5.651 1.00 97.62 95 HIS A C 1
ATOM 702 O O . HIS A 1 95 ? 2.070 0.314 5.467 1.00 97.62 95 HIS A O 1
ATOM 708 N N . ALA A 1 96 ? 1.181 2.253 4.717 1.00 98.06 96 ALA A N 1
ATOM 709 C CA . ALA A 1 96 ? 1.018 1.883 3.315 1.00 98.06 96 ALA A CA 1
ATOM 710 C C . ALA A 1 96 ? 1.721 2.905 2.411 1.00 98.06 96 ALA A C 1
ATOM 712 O O . ALA A 1 96 ? 1.516 4.107 2.558 1.00 98.06 96 ALA A O 1
ATOM 713 N N . ALA A 1 97 ? 2.517 2.417 1.461 1.00 98.06 97 ALA A N 1
ATOM 714 C CA . ALA A 1 97 ? 3.064 3.205 0.360 1.00 98.06 97 ALA A CA 1
ATOM 715 C C . ALA A 1 97 ? 2.248 2.896 -0.901 1.00 98.06 97 ALA A C 1
ATOM 717 O O . ALA A 1 97 ? 2.433 1.837 -1.507 1.00 98.06 97 ALA A O 1
ATOM 718 N N . LEU A 1 98 ? 1.312 3.783 -1.238 1.00 98.56 98 LEU A N 1
ATOM 719 C CA . LEU A 1 98 ? 0.368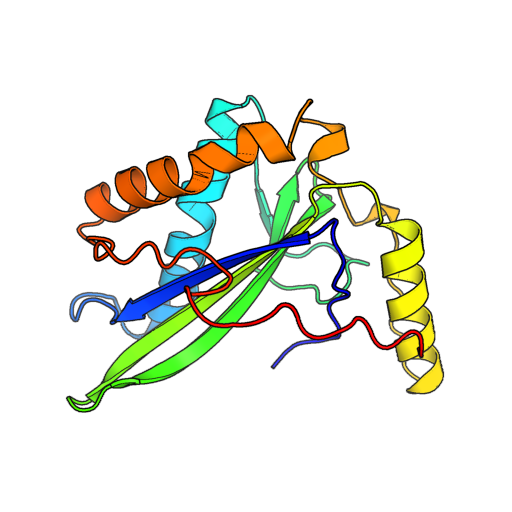 3.660 -2.348 1.00 98.56 98 LEU A CA 1
ATOM 720 C C . LEU A 1 98 ? 0.934 4.337 -3.599 1.00 98.56 98 LEU A C 1
ATOM 722 O O . LEU A 1 98 ? 1.216 5.535 -3.577 1.00 98.56 98 LEU A O 1
ATOM 726 N N . LEU A 1 99 ? 1.078 3.589 -4.693 1.00 98.56 99 LEU A N 1
ATOM 727 C CA . LEU A 1 99 ? 1.528 4.148 -5.965 1.00 98.56 99 LEU A CA 1
ATOM 728 C C . LEU A 1 99 ? 0.365 4.863 -6.666 1.00 98.56 99 LEU A C 1
ATOM 730 O O . LEU A 1 99 ? -0.591 4.224 -7.108 1.00 98.56 99 LEU A O 1
ATOM 734 N N . ILE A 1 100 ? 0.443 6.190 -6.763 1.00 98.44 100 ILE A N 1
ATOM 735 C CA . ILE A 1 100 ? -0.590 7.022 -7.384 1.00 98.44 100 ILE A CA 1
ATOM 736 C C . ILE A 1 100 ? -0.338 7.177 -8.884 1.00 98.44 100 ILE A C 1
ATOM 738 O O . ILE A 1 100 ? -1.222 6.863 -9.675 1.00 98.44 100 ILE A O 1
ATOM 742 N N . GLU A 1 101 ? 0.853 7.624 -9.287 1.00 98.12 101 GLU A N 1
ATOM 743 C CA . GLU A 1 101 ? 1.203 7.851 -10.700 1.00 98.12 101 GLU A CA 1
ATOM 744 C C . GLU A 1 101 ? 2.060 6.714 -11.263 1.00 98.12 101 GLU A C 1
ATOM 746 O O . GLU A 1 101 ? 2.771 6.034 -10.520 1.00 98.12 101 GLU A O 1
ATOM 751 N N . ASP A 1 102 ? 2.010 6.498 -12.581 1.00 97.00 102 ASP A N 1
ATOM 752 C CA . ASP A 1 102 ? 2.738 5.391 -13.210 1.00 97.00 102 ASP A CA 1
ATOM 753 C C . ASP A 1 102 ? 4.239 5.674 -13.313 1.00 97.00 102 ASP A C 1
ATOM 755 O O . ASP A 1 102 ? 4.739 6.237 -14.283 1.00 97.00 102 ASP A O 1
ATOM 759 N N . TRP A 1 103 ? 4.951 5.261 -12.268 1.00 97.69 103 TRP A N 1
ATOM 760 C CA . TRP A 1 103 ? 6.410 5.258 -12.179 1.00 97.69 103 TRP A CA 1
ATOM 761 C C . TRP A 1 103 ? 6.962 3.832 -12.044 1.00 97.69 103 TRP A C 1
ATOM 763 O O . TRP A 1 103 ? 8.084 3.635 -11.580 1.00 97.69 103 TRP A O 1
ATOM 773 N N . ARG A 1 104 ? 6.184 2.811 -12.424 1.00 97.44 104 ARG A N 1
ATOM 774 C CA . ARG A 1 104 ? 6.518 1.403 -12.143 1.00 97.44 104 ARG A CA 1
ATOM 775 C C . ARG A 1 104 ? 7.832 0.965 -12.771 1.00 97.44 104 ARG A C 1
ATOM 777 O O . ARG A 1 104 ? 8.624 0.314 -12.098 1.00 97.44 104 ARG A O 1
ATOM 784 N N . GLU A 1 105 ? 8.062 1.337 -14.028 1.00 98.06 105 GLU A N 1
ATOM 785 C CA . GLU A 1 105 ? 9.294 1.018 -14.760 1.00 98.06 105 GLU A CA 1
ATOM 786 C C . GLU A 1 105 ? 10.539 1.621 -14.085 1.00 98.06 105 GLU A C 1
ATOM 788 O O . GLU A 1 105 ? 11.392 0.853 -13.632 1.00 98.06 105 GLU A O 1
ATOM 793 N N . PRO A 1 106 ? 10.649 2.956 -13.898 1.00 97.69 106 PRO A N 1
ATOM 794 C CA . PRO A 1 106 ? 11.823 3.535 -13.242 1.00 97.69 106 PRO A CA 1
ATOM 795 C C . PRO A 1 106 ? 11.989 3.075 -11.783 1.00 97.69 106 PRO A C 1
ATOM 797 O O . PRO A 1 106 ? 13.117 2.932 -11.305 1.00 97.69 106 PRO A O 1
ATOM 800 N N . MET A 1 107 ? 10.892 2.803 -11.068 1.00 97.88 107 MET A N 1
ATOM 801 C CA . MET A 1 107 ? 10.934 2.260 -9.706 1.00 97.88 107 MET A CA 1
ATOM 802 C C . MET A 1 107 ? 11.448 0.816 -9.654 1.00 97.88 107 MET A C 1
ATOM 804 O O . MET A 1 107 ? 12.272 0.489 -8.800 1.00 97.88 1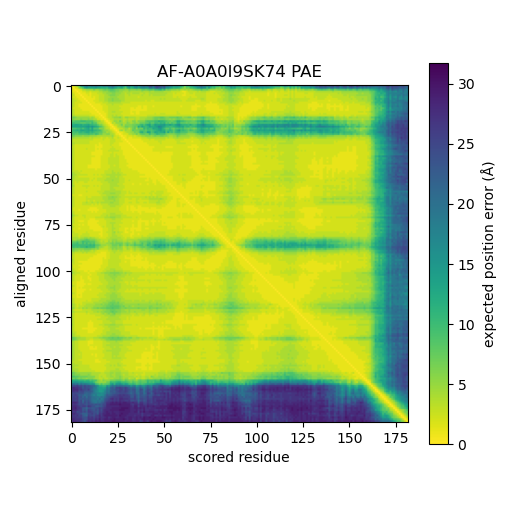07 MET A O 1
ATOM 808 N N . ALA A 1 108 ? 10.988 -0.056 -10.552 1.00 98.06 108 ALA A N 1
ATOM 809 C CA . ALA A 1 108 ? 11.484 -1.426 -10.631 1.00 98.06 108 ALA A CA 1
ATOM 810 C C . ALA A 1 108 ? 12.965 -1.446 -11.032 1.00 98.06 108 ALA A C 1
ATOM 812 O O . ALA A 1 108 ? 13.748 -2.196 -10.452 1.00 98.06 108 ALA A O 1
ATOM 813 N N . ASP A 1 109 ? 13.364 -0.584 -11.966 1.00 98.06 109 ASP A N 1
ATOM 814 C CA . ASP A 1 109 ? 14.743 -0.451 -12.429 1.00 98.06 109 ASP A CA 1
ATOM 815 C C . ASP A 1 109 ? 15.698 -0.006 -11.302 1.00 98.06 109 ASP A C 1
ATOM 817 O O . ASP A 1 109 ? 16.725 -0.650 -11.072 1.00 98.06 109 ASP A O 1
ATOM 821 N N . VAL A 1 110 ? 15.345 1.011 -10.499 1.00 97.81 110 VAL A N 1
ATOM 822 C CA . VAL A 1 110 ? 16.200 1.424 -9.365 1.00 97.81 110 VAL A CA 1
ATOM 823 C C . VAL A 1 110 ? 16.329 0.333 -8.297 1.00 97.81 110 VAL A C 1
ATOM 825 O O . VAL A 1 110 ? 17.423 0.122 -7.768 1.00 97.81 110 VAL A O 1
ATOM 828 N N . VAL A 1 111 ? 15.254 -0.410 -8.015 1.00 97.81 111 VAL A N 1
ATOM 829 C CA . VAL A 1 111 ? 15.296 -1.542 -7.075 1.00 97.81 111 VAL A CA 1
ATOM 830 C C . VAL A 1 111 ? 16.150 -2.683 -7.633 1.00 97.81 111 VAL A C 1
ATOM 832 O O . VAL A 1 111 ? 16.977 -3.242 -6.916 1.00 97.81 111 VAL A O 1
ATOM 835 N N . ASN A 1 112 ? 16.023 -2.993 -8.924 1.00 98.12 112 ASN A N 1
ATOM 836 C CA . ASN A 1 112 ? 16.826 -4.022 -9.583 1.00 98.12 112 ASN A CA 1
ATOM 837 C C . ASN A 1 112 ? 18.316 -3.665 -9.613 1.00 98.12 112 ASN A C 1
ATOM 839 O O . ASN A 1 112 ? 19.150 -4.536 -9.363 1.00 98.12 112 ASN A O 1
ATOM 843 N N . ARG A 1 113 ? 18.669 -2.393 -9.846 1.00 97.88 113 ARG A N 1
ATOM 844 C CA . ARG A 1 113 ? 20.056 -1.919 -9.714 1.00 97.88 113 ARG A CA 1
ATOM 845 C C . ARG A 1 113 ? 20.584 -2.087 -8.296 1.00 97.88 113 ARG A C 1
ATOM 847 O O . ARG A 1 113 ? 21.717 -2.533 -8.129 1.00 97.88 113 ARG A O 1
ATOM 854 N N . PHE A 1 114 ? 19.772 -1.768 -7.287 1.00 97.06 114 PHE A N 1
ATOM 855 C CA . PHE A 1 114 ? 20.136 -1.999 -5.891 1.00 97.06 114 PHE A CA 1
ATOM 856 C C . PHE A 1 114 ? 20.392 -3.490 -5.623 1.00 97.06 114 PHE A C 1
ATOM 858 O O . PHE A 1 114 ? 21.441 -3.844 -5.091 1.00 97.06 114 PHE A O 1
ATOM 865 N N . TYR A 1 115 ? 19.491 -4.379 -6.055 1.00 97.12 115 TYR A N 1
ATOM 866 C CA . TYR A 1 115 ? 19.684 -5.822 -5.898 1.00 97.12 115 TYR A CA 1
ATOM 867 C C . TYR A 1 115 ? 20.934 -6.328 -6.609 1.00 97.12 115 TYR A C 1
ATOM 869 O O . TYR A 1 115 ? 21.691 -7.095 -6.019 1.00 97.12 115 TYR A O 1
ATOM 877 N N . HIS A 1 116 ? 21.197 -5.857 -7.827 1.00 97.31 116 HIS A N 1
ATOM 878 C CA . HIS A 1 116 ? 22.414 -6.199 -8.553 1.00 97.31 116 HIS A CA 1
ATOM 879 C C . HIS A 1 116 ? 23.679 -5.753 -7.803 1.00 97.31 116 HIS A C 1
ATOM 881 O O . HIS A 1 116 ? 24.597 -6.551 -7.631 1.00 97.31 116 HIS A O 1
ATOM 887 N N . ALA A 1 117 ? 23.708 -4.517 -7.292 1.00 97.75 117 ALA A N 1
ATOM 888 C CA . ALA A 1 117 ? 24.831 -3.996 -6.510 1.00 97.75 117 ALA A CA 1
ATOM 889 C C . ALA A 1 117 ? 25.059 -4.773 -5.201 1.00 97.75 117 ALA A C 1
ATOM 891 O O . ALA A 1 117 ? 26.188 -4.879 -4.728 1.00 97.75 117 ALA A O 1
ATOM 892 N N . CYS A 1 118 ? 23.999 -5.353 -4.636 1.00 96.88 118 CYS A N 1
ATOM 893 C CA . CYS A 1 118 ? 24.064 -6.235 -3.474 1.00 96.88 118 CYS A CA 1
ATOM 894 C C . CYS A 1 118 ? 24.318 -7.715 -3.822 1.00 96.88 118 CYS A C 1
ATOM 896 O O . CYS A 1 118 ? 24.215 -8.552 -2.927 1.00 96.88 118 CYS A O 1
ATOM 898 N N . ALA A 1 119 ? 24.616 -8.050 -5.085 1.00 97.38 119 ALA A N 1
ATOM 899 C CA . ALA A 1 119 ? 24.769 -9.426 -5.573 1.00 97.38 119 ALA A CA 1
ATOM 900 C C . ALA A 1 119 ? 23.563 -10.338 -5.247 1.00 97.38 119 ALA A C 1
ATOM 902 O O . ALA A 1 119 ? 23.718 -11.525 -4.975 1.00 97.38 119 ALA A O 1
ATOM 903 N N . SER A 1 120 ? 22.355 -9.768 -5.256 1.00 95.25 120 SER A N 1
ATOM 904 C CA . SER A 1 120 ? 21.095 -10.486 -5.062 1.00 95.25 120 SER A CA 1
ATOM 905 C C . SER A 1 120 ? 20.499 -10.931 -6.400 1.00 95.25 120 SER A C 1
ATOM 907 O O . SER A 1 120 ? 20.521 -10.191 -7.390 1.00 95.25 120 SER A O 1
ATOM 909 N N . ASP A 1 121 ? 19.892 -12.118 -6.414 1.00 94.75 121 ASP A N 1
ATOM 910 C CA . ASP A 1 121 ? 19.187 -12.676 -7.576 1.00 94.75 121 ASP A CA 1
ATOM 911 C C . ASP A 1 121 ? 17.733 -12.198 -7.695 1.00 94.75 121 ASP A C 1
ATOM 913 O O . ASP A 1 121 ? 17.059 -12.489 -8.684 1.00 94.75 121 ASP A O 1
ATOM 917 N N . LEU A 1 122 ? 17.236 -11.428 -6.721 1.00 94.19 122 LEU A N 1
ATOM 918 C CA . LEU A 1 122 ? 15.883 -10.875 -6.766 1.00 94.19 122 LEU A CA 1
ATOM 919 C C . LEU A 1 122 ? 15.709 -9.935 -7.964 1.00 94.19 122 LEU A C 1
ATOM 921 O O . LEU A 1 122 ? 16.559 -9.084 -8.239 1.00 94.19 122 LEU A O 1
ATOM 925 N N . ARG A 1 123 ? 14.584 -10.071 -8.671 1.00 95.75 123 ARG A N 1
ATOM 926 C CA . AR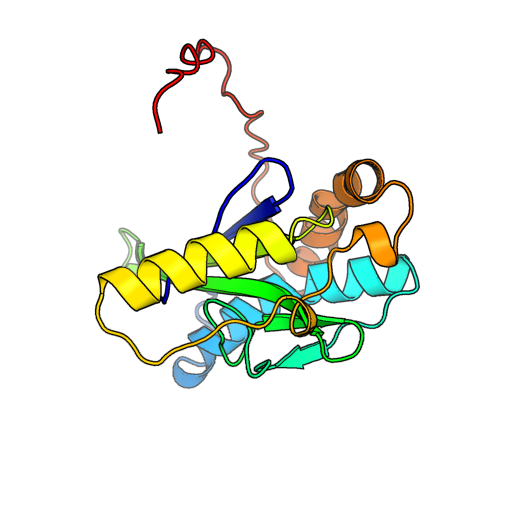G A 1 123 ? 14.218 -9.214 -9.804 1.00 95.75 123 ARG A CA 1
ATOM 927 C C . ARG A 1 123 ? 12.765 -8.779 -9.691 1.00 95.75 123 ARG A C 1
ATOM 929 O O . ARG A 1 123 ? 11.855 -9.605 -9.656 1.00 95.75 123 ARG A O 1
ATOM 936 N N . CYS A 1 124 ? 12.566 -7.472 -9.664 1.00 97.50 124 CYS A N 1
ATOM 937 C CA . CYS A 1 124 ? 11.265 -6.843 -9.738 1.00 97.50 124 CYS A CA 1
ATOM 938 C C . CYS A 1 124 ? 10.807 -6.725 -11.191 1.00 97.50 124 CYS A C 1
ATOM 940 O O . CYS A 1 124 ? 11.600 -6.428 -12.086 1.00 97.50 124 CYS A O 1
ATOM 942 N N . GLN A 1 125 ? 9.510 -6.911 -11.402 1.00 98.44 125 GLN A N 1
ATOM 943 C CA . GLN A 1 125 ? 8.824 -6.736 -12.671 1.00 98.44 125 GLN A CA 1
ATOM 944 C C . GLN A 1 125 ? 7.898 -5.526 -12.539 1.00 98.44 125 GLN A C 1
ATOM 946 O O . GLN A 1 125 ? 7.031 -5.486 -11.664 1.00 98.44 125 GLN A O 1
ATOM 951 N N . ALA A 1 126 ? 8.053 -4.527 -13.408 1.00 98.31 126 ALA A N 1
ATOM 952 C CA . ALA A 1 126 ? 7.170 -3.360 -13.410 1.00 98.31 126 ALA A CA 1
ATOM 953 C C . ALA A 1 126 ? 5.697 -3.772 -13.594 1.00 98.31 126 ALA A C 1
ATOM 955 O O . ALA A 1 126 ? 4.822 -3.269 -12.892 1.00 98.31 126 ALA A O 1
ATOM 956 N N . ALA A 1 127 ? 5.448 -4.783 -14.434 1.00 98.31 127 ALA A N 1
ATOM 957 C CA . ALA A 1 127 ? 4.132 -5.375 -14.666 1.00 98.31 127 ALA A CA 1
ATOM 958 C C . ALA A 1 127 ? 3.472 -5.986 -13.414 1.00 98.31 127 ALA A C 1
ATOM 960 O O . ALA A 1 127 ? 2.249 -6.098 -13.380 1.00 98.31 127 ALA A O 1
ATOM 961 N N . SER A 1 128 ? 4.235 -6.329 -12.368 1.00 98.56 128 SER A N 1
ATOM 962 C CA . SER A 1 128 ? 3.683 -6.778 -11.079 1.00 98.56 128 SER A CA 1
ATOM 963 C C . SER A 1 128 ? 3.076 -5.638 -10.255 1.00 98.56 128 SER A C 1
ATOM 965 O O . SER A 1 128 ? 2.499 -5.886 -9.199 1.00 98.56 128 SER A O 1
ATOM 967 N N . HIS A 1 129 ? 3.180 -4.391 -10.714 1.00 98.62 129 HIS A N 1
ATOM 968 C CA . HIS A 1 129 ? 2.660 -3.213 -10.031 1.00 98.62 129 HIS A CA 1
ATOM 969 C C . HIS A 1 129 ? 1.546 -2.553 -10.848 1.00 98.62 129 HIS A C 1
ATOM 971 O O . HIS A 1 129 ? 1.447 -2.714 -12.067 1.00 98.62 129 HIS A O 1
ATOM 977 N N . LEU A 1 130 ? 0.709 -1.775 -10.176 1.00 98.38 130 LEU A N 1
ATOM 978 C CA . LEU A 1 130 ? -0.325 -0.942 -10.778 1.00 98.38 130 LEU A CA 1
ATOM 979 C C . LEU A 1 130 ? -0.303 0.416 -10.077 1.00 98.38 130 LEU A C 1
ATOM 981 O O . LEU A 1 130 ? -0.274 0.472 -8.851 1.00 98.38 130 LEU A O 1
ATOM 985 N N . ALA A 1 131 ? -0.304 1.495 -10.850 1.00 98.38 131 ALA A N 1
ATOM 986 C CA . ALA A 1 131 ? -0.478 2.846 -10.343 1.00 98.38 131 ALA A CA 1
ATOM 987 C C . ALA A 1 131 ? -1.955 3.239 -10.377 1.00 98.38 131 ALA A C 1
ATOM 989 O O . ALA A 1 131 ? -2.649 2.997 -11.366 1.00 98.38 131 ALA A O 1
ATOM 990 N N . LEU A 1 132 ? -2.451 3.863 -9.309 1.00 98.56 132 LEU A N 1
ATOM 991 C CA . LEU A 1 132 ? -3.871 4.188 -9.170 1.00 98.56 132 LEU A CA 1
ATOM 992 C C . LEU A 1 132 ? -4.415 5.012 -10.350 1.00 98.56 132 LEU A C 1
ATOM 994 O O . LEU A 1 132 ? -5.528 4.762 -10.810 1.00 98.56 132 LEU A O 1
ATOM 998 N N . ALA A 1 133 ? -3.620 5.946 -10.879 1.00 98.25 133 ALA A N 1
ATOM 999 C CA . ALA A 1 133 ? -3.976 6.793 -12.015 1.00 98.25 133 ALA A CA 1
ATOM 1000 C C . ALA A 1 133 ? -4.273 6.010 -13.309 1.00 98.25 133 ALA A C 1
ATOM 1002 O O . ALA A 1 133 ? -4.956 6.529 -14.187 1.00 98.25 133 ALA A O 1
ATOM 1003 N N . GLU A 1 134 ? -3.833 4.750 -13.427 1.00 98.06 134 GLU A N 1
ATOM 1004 C CA . GLU A 1 134 ? -4.204 3.879 -14.551 1.00 98.06 134 GLU A CA 1
ATOM 1005 C C . GLU A 1 134 ? -5.688 3.478 -14.535 1.00 98.06 134 GLU A C 1
ATOM 1007 O O . GLU A 1 134 ? -6.199 2.981 -15.542 1.00 98.06 134 GLU A O 1
ATOM 1012 N N . ARG A 1 135 ? -6.363 3.608 -13.385 1.00 98.19 135 ARG A N 1
ATOM 1013 C CA . ARG A 1 135 ? -7.753 3.169 -13.166 1.00 98.19 135 ARG A CA 1
ATOM 1014 C C . ARG A 1 135 ? -8.656 4.236 -12.563 1.00 98.19 135 ARG A C 1
ATOM 1016 O O . ARG A 1 135 ? -9.871 4.119 -12.675 1.00 98.19 135 ARG A O 1
ATOM 1023 N N . LEU A 1 136 ? -8.080 5.274 -11.967 1.00 97.62 136 LEU A N 1
ATOM 1024 C CA . LEU A 1 136 ? -8.803 6.385 -11.371 1.00 97.62 136 LEU A CA 1
ATOM 1025 C C . LEU A 1 136 ? -8.293 7.706 -11.943 1.00 97.62 136 LEU A C 1
ATOM 1027 O O . LEU A 1 136 ? -7.185 8.150 -11.637 1.00 97.62 136 LEU A O 1
ATOM 1031 N N . ALA A 1 137 ? -9.121 8.359 -12.755 1.00 94.88 137 ALA A N 1
ATOM 1032 C CA . ALA A 1 137 ? -8.827 9.707 -13.221 1.00 94.88 137 ALA A CA 1
ATOM 1033 C C . ALA A 1 137 ? -8.721 10.673 -12.029 1.00 94.88 137 ALA A C 1
ATOM 1035 O O . ALA A 1 137 ? -9.458 10.549 -11.051 1.00 94.88 137 ALA A O 1
ATOM 1036 N N . ASN A 1 138 ? -7.812 11.648 -12.122 1.00 94.94 138 ASN A N 1
ATOM 1037 C CA . ASN A 1 138 ? -7.552 12.630 -11.064 1.00 94.94 138 ASN A CA 1
ATOM 1038 C C . ASN A 1 138 ? -7.217 11.997 -9.698 1.00 94.94 138 ASN A C 1
ATOM 1040 O O . ASN A 1 138 ? -7.586 12.550 -8.665 1.00 94.94 138 ASN A O 1
ATOM 1044 N N . ALA A 1 139 ? -6.505 10.861 -9.685 1.00 97.12 139 ALA A N 1
ATOM 1045 C CA . ALA A 1 139 ? -6.228 10.073 -8.480 1.00 97.12 139 ALA A CA 1
ATOM 1046 C C . ALA A 1 139 ? -5.751 10.904 -7.272 1.00 97.12 139 ALA A C 1
ATOM 1048 O O . ALA A 1 139 ? -6.240 10.685 -6.168 1.00 97.12 139 ALA A O 1
ATOM 1049 N N . TRP A 1 140 ? -4.871 11.894 -7.469 1.00 97.44 140 TRP A N 1
ATOM 1050 C CA . TRP A 1 140 ? -4.440 12.807 -6.400 1.00 97.44 140 TRP A CA 1
ATOM 1051 C C . TRP A 1 140 ? -5.563 13.672 -5.830 1.00 97.44 140 TRP A C 1
ATOM 1053 O O . TRP A 1 140 ? -5.680 13.794 -4.614 1.00 97.44 140 TRP A O 1
ATOM 1063 N N . ALA A 1 141 ? -6.391 14.265 -6.693 1.00 97.38 141 ALA A N 1
ATOM 1064 C CA . ALA A 1 141 ? -7.516 15.081 -6.251 1.00 97.38 141 ALA A CA 1
ATOM 1065 C C . ALA A 1 141 ? -8.534 14.216 -5.502 1.00 97.38 141 ALA A C 1
ATOM 1067 O O . ALA A 1 141 ? -8.992 14.593 -4.428 1.00 97.38 141 ALA A O 1
ATOM 1068 N N . THR A 1 142 ? -8.825 13.019 -6.009 1.00 97.31 142 THR A N 1
ATOM 1069 C CA . THR A 1 142 ? -9.734 12.077 -5.352 1.00 97.31 142 THR A CA 1
ATOM 1070 C C . THR A 1 142 ? -9.176 11.596 -4.011 1.00 97.31 142 THR A C 1
ATOM 1072 O O . THR A 1 142 ? -9.923 11.487 -3.045 1.00 97.31 142 THR A O 1
ATOM 1075 N N . ALA A 1 143 ? -7.863 11.355 -3.908 1.00 97.00 143 ALA A N 1
ATOM 1076 C CA . ALA A 1 143 ? -7.198 10.902 -2.682 1.00 97.00 143 ALA A CA 1
ATOM 1077 C C . ALA A 1 143 ? -7.296 11.906 -1.519 1.00 97.00 143 ALA A C 1
ATOM 1079 O O . ALA A 1 143 ? -7.067 11.526 -0.372 1.00 97.00 143 ALA A O 1
ATOM 1080 N N . THR A 1 144 ? -7.683 13.160 -1.780 1.00 96.38 144 THR A N 1
ATOM 1081 C CA . THR A 1 144 ? -7.929 14.148 -0.718 1.00 96.38 144 THR A CA 1
ATOM 1082 C C . THR A 1 144 ? -9.080 13.763 0.214 1.00 96.38 144 THR A C 1
ATOM 1084 O O . THR A 1 144 ? -9.083 14.244 1.338 1.00 96.38 144 THR A O 1
ATOM 1087 N N . SER A 1 145 ? -9.989 12.866 -0.205 1.00 95.88 145 SER A N 1
ATOM 1088 C CA . SER A 1 145 ? -11.096 12.353 0.622 1.00 95.88 145 SER A CA 1
ATOM 1089 C C . SER A 1 145 ? -10.756 11.104 1.451 1.00 95.88 145 SER A C 1
ATOM 1091 O O . SER A 1 145 ? -11.602 10.564 2.174 1.00 95.88 145 SER A O 1
ATOM 1093 N N . LEU A 1 146 ? -9.525 10.586 1.332 1.00 95.94 146 LEU A N 1
ATOM 1094 C CA . LEU 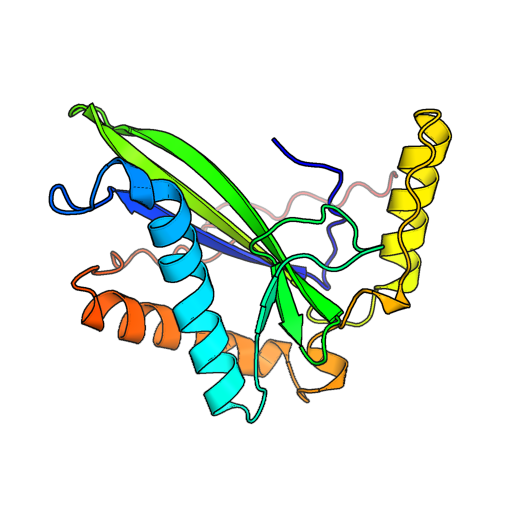A 1 146 ? -9.077 9.431 2.114 1.00 95.94 146 LEU A CA 1
ATOM 1095 C C . LEU A 1 146 ? -9.177 9.669 3.629 1.00 95.94 146 LEU A C 1
ATOM 1097 O O . LEU A 1 146 ? -9.678 8.769 4.309 1.00 95.94 146 LEU A O 1
ATOM 1101 N N . PRO A 1 147 ? -8.741 10.816 4.192 1.00 94.56 147 PRO A N 1
ATOM 1102 C CA . PRO A 1 147 ? -8.814 11.052 5.632 1.00 94.56 147 PRO A CA 1
ATOM 1103 C C . PRO A 1 147 ? -10.227 10.885 6.201 1.00 94.56 147 PRO A C 1
ATOM 1105 O O . PRO A 1 147 ? -10.384 10.236 7.235 1.00 94.56 147 PRO A O 1
ATOM 1108 N N . GLU A 1 148 ? -11.255 11.391 5.518 1.00 93.81 148 GLU A N 1
ATOM 1109 C CA . GLU A 1 148 ? -12.655 11.259 5.928 1.00 93.81 148 GLU A CA 1
ATOM 1110 C C . GLU A 1 148 ? -13.113 9.796 5.896 1.00 93.81 148 GLU A C 1
ATOM 1112 O O . GLU A 1 148 ? -13.794 9.336 6.818 1.00 93.81 148 GLU A O 1
ATOM 1117 N N . CYS A 1 149 ? -12.705 9.029 4.878 1.00 95.75 149 CYS A N 1
ATOM 1118 C CA . CYS A 1 149 ? -13.001 7.598 4.827 1.00 95.75 149 CYS A CA 1
ATOM 1119 C C . CYS A 1 149 ? -12.334 6.844 5.990 1.00 95.75 149 CYS A C 1
ATOM 1121 O O . CYS A 1 149 ? -12.995 6.059 6.673 1.00 95.75 149 CYS A O 1
ATOM 1123 N N . TYR A 1 150 ? -11.059 7.133 6.277 1.00 95.44 150 TYR A N 1
ATOM 1124 C CA . TYR A 1 150 ? -10.344 6.565 7.425 1.00 95.44 150 TYR A CA 1
ATOM 1125 C C . TYR A 1 150 ? -11.028 6.903 8.751 1.00 95.44 150 TYR A C 1
ATOM 1127 O O . TYR A 1 150 ? -11.235 6.007 9.566 1.00 95.44 150 TYR A O 1
ATOM 1135 N N . GLN A 1 151 ? -11.427 8.160 8.960 1.00 93.38 151 GLN A N 1
ATOM 1136 C CA . GLN A 1 151 ? -12.155 8.579 10.162 1.00 93.38 151 GLN A CA 1
ATOM 1137 C C . GLN A 1 151 ? -13.465 7.809 10.326 1.00 93.38 151 GLN A C 1
ATOM 1139 O O . GLN A 1 151 ? -13.723 7.262 11.396 1.00 93.38 151 GLN A O 1
ATOM 1144 N N . ARG A 1 152 ? -14.268 7.720 9.261 1.00 94.31 152 ARG A N 1
ATOM 1145 C CA . ARG A 1 152 ? -15.561 7.026 9.275 1.00 94.31 152 ARG A CA 1
ATOM 1146 C C . ARG A 1 152 ? -15.414 5.536 9.591 1.00 94.31 152 ARG A C 1
ATOM 1148 O O . ARG A 1 152 ? -16.118 5.031 10.461 1.00 94.31 152 ARG A O 1
ATOM 1155 N N . VAL A 1 153 ? -14.499 4.842 8.912 1.00 94.44 153 VAL A N 1
ATOM 1156 C CA . VAL A 1 153 ? -14.318 3.389 9.068 1.00 94.44 153 VAL A CA 1
ATOM 1157 C C . VAL A 1 153 ? -13.727 3.042 10.430 1.00 94.44 153 VAL A C 1
ATOM 1159 O O . VAL A 1 153 ? -14.225 2.141 11.100 1.00 94.44 153 VAL A O 1
ATOM 1162 N N . LEU A 1 154 ? -12.710 3.778 10.883 1.00 92.25 154 LEU A N 1
ATOM 1163 C CA . LEU A 1 154 ? -12.107 3.532 12.192 1.00 92.25 154 LEU A CA 1
ATOM 1164 C C . LEU A 1 154 ? -13.083 3.853 13.333 1.00 92.25 154 LEU A C 1
ATOM 1166 O O . LEU A 1 154 ? -13.143 3.096 14.303 1.00 92.25 154 LEU A O 1
ATOM 1170 N N . ALA A 1 155 ? -13.923 4.884 13.191 1.00 91.19 155 ALA A N 1
ATOM 1171 C CA . ALA A 1 155 ? -14.974 5.175 14.164 1.00 91.19 155 ALA A CA 1
ATOM 1172 C C . ALA A 1 155 ? -15.977 4.015 14.299 1.00 91.19 155 ALA A C 1
ATOM 1174 O O . ALA A 1 155 ? -16.343 3.655 15.418 1.00 91.19 155 ALA A O 1
ATOM 1175 N N . TRP A 1 156 ? -16.367 3.362 13.195 1.00 89.31 156 TRP A N 1
ATOM 1176 C CA . TRP A 1 156 ? -17.211 2.156 13.240 1.00 89.31 156 TRP A CA 1
ATOM 1177 C C . TRP A 1 156 ? -16.556 0.980 13.975 1.00 89.31 156 TRP A C 1
ATOM 1179 O O . TRP A 1 156 ? -17.255 0.120 14.505 1.00 89.31 156 TRP A O 1
ATOM 1189 N N . GLN A 1 157 ? -15.226 0.963 14.058 1.00 86.69 157 GLN A N 1
ATOM 1190 C CA . GLN A 1 157 ? -14.449 -0.026 14.808 1.00 86.69 157 GLN A CA 1
ATOM 1191 C C . GLN A 1 157 ? -14.158 0.404 16.257 1.00 86.69 157 GLN A C 1
ATOM 1193 O O . GLN A 1 157 ? -13.396 -0.264 16.958 1.00 86.69 157 GLN A O 1
ATOM 1198 N N . GLY A 1 158 ? -14.730 1.522 16.716 1.00 86.38 158 GLY A N 1
ATOM 1199 C CA . GLY A 1 158 ? -14.485 2.074 18.050 1.00 86.38 158 GLY A CA 1
ATOM 1200 C C . GLY A 1 158 ? -13.110 2.732 18.208 1.00 86.38 158 GLY A C 1
ATOM 1201 O O . GLY A 1 158 ? -12.632 2.893 19.331 1.00 86.38 158 GLY A O 1
ATOM 1202 N N . LEU A 1 159 ? -12.456 3.095 17.101 1.00 84.75 159 LEU A N 1
ATOM 1203 C CA . LEU A 1 159 ? -11.185 3.810 17.080 1.00 84.75 159 LEU A CA 1
ATOM 1204 C C . LEU A 1 159 ? -11.405 5.254 16.633 1.00 84.75 159 LEU A C 1
ATOM 1206 O O . LEU A 1 159 ? -11.572 5.540 15.449 1.00 84.75 159 LEU A O 1
ATOM 1210 N N . GLU A 1 160 ? -11.350 6.186 17.577 1.00 81.12 160 GLU A N 1
ATOM 1211 C CA . GLU A 1 160 ? -11.391 7.607 17.241 1.00 81.12 160 GLU A CA 1
ATOM 1212 C C . GLU A 1 160 ? -10.006 8.100 16.811 1.00 81.12 160 GLU A C 1
ATOM 1214 O O . GLU A 1 160 ? -9.025 8.016 17.558 1.00 81.12 160 GLU A O 1
ATOM 1219 N N . LEU A 1 161 ? -9.916 8.642 15.594 1.00 75.88 161 LEU A N 1
ATOM 1220 C CA . LEU A 1 161 ? -8.735 9.382 15.166 1.00 75.88 161 LEU A CA 1
ATOM 1221 C C . LEU A 1 161 ? -8.713 10.730 15.889 1.00 75.88 161 LEU A C 1
ATOM 1223 O O . LEU A 1 161 ? -9.592 11.568 15.698 1.00 75.88 161 LEU A O 1
ATOM 1227 N N . GLY A 1 162 ? -7.690 10.951 16.716 1.00 67.62 162 GLY A N 1
ATOM 1228 C CA . GLY A 1 162 ? -7.501 12.239 17.376 1.00 67.62 162 GLY A CA 1
ATOM 1229 C C . GLY A 1 162 ? -7.373 13.369 16.351 1.00 67.62 162 GLY A C 1
ATOM 1230 O O . GLY A 1 162 ? -6.631 13.246 15.376 1.00 67.62 162 GLY A O 1
ATOM 1231 N N . ALA A 1 163 ? -8.066 14.484 16.589 1.00 52.44 163 ALA A N 1
ATOM 1232 C CA . ALA A 1 163 ? -8.006 15.691 15.770 1.00 52.44 163 ALA A CA 1
ATOM 1233 C C . ALA A 1 163 ? -6.624 16.364 15.871 1.00 52.44 163 ALA A C 1
ATOM 1235 O O . ALA A 1 163 ? -6.429 17.354 16.571 1.00 52.44 163 ALA A O 1
ATOM 1236 N N . ARG A 1 164 ? -5.624 15.811 15.192 1.00 49.50 164 ARG A N 1
ATOM 1237 C CA . ARG A 1 164 ? -4.390 16.523 14.862 1.00 49.50 164 ARG A CA 1
ATOM 1238 C C . ARG A 1 164 ? -4.092 16.307 13.392 1.00 49.50 164 ARG A C 1
ATOM 1240 O O . ARG A 1 164 ? -3.193 15.556 13.029 1.00 49.50 164 ARG A O 1
ATOM 1247 N N . ALA A 1 165 ? -4.843 17.008 12.549 1.00 43.00 165 ALA A N 1
ATOM 1248 C CA . ALA A 1 165 ? -4.320 17.393 11.252 1.00 43.00 165 ALA A CA 1
ATOM 1249 C C . ALA A 1 165 ? -3.152 18.352 11.523 1.00 43.00 165 ALA A C 1
ATOM 1251 O O . ALA A 1 165 ? -3.355 19.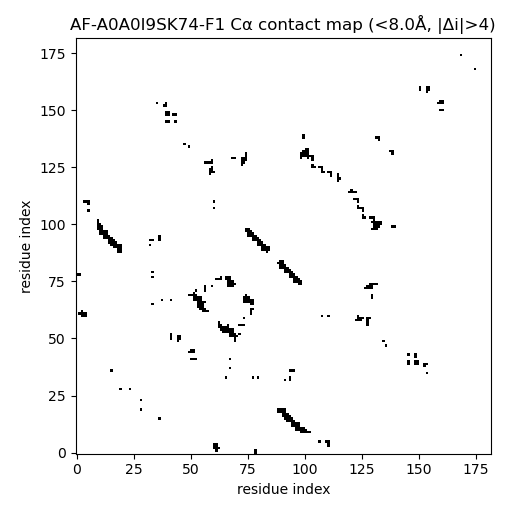533 11.784 1.00 43.00 165 ALA A O 1
ATOM 1252 N N . SER A 1 166 ? -1.923 17.836 11.554 1.00 45.09 166 SER A N 1
ATOM 1253 C CA . SER A 1 166 ? -0.786 18.711 11.292 1.00 45.09 166 SER A CA 1
ATOM 1254 C C . SER A 1 166 ? -0.779 18.911 9.788 1.00 45.09 166 SER A C 1
ATOM 1256 O O . SER A 1 166 ? -0.603 17.945 9.045 1.00 45.09 166 SER A O 1
ATOM 1258 N N . THR A 1 167 ? -0.965 20.144 9.334 1.00 43.06 167 THR A N 1
ATOM 1259 C CA . THR A 1 167 ? -0.506 20.520 8.000 1.00 43.06 167 THR A CA 1
ATOM 1260 C C . THR A 1 167 ? 0.976 20.152 7.898 1.00 43.06 167 THR A C 1
ATOM 1262 O O . THR A 1 167 ? 1.737 20.297 8.863 1.00 43.06 167 THR A O 1
ATOM 1265 N N . TYR A 1 168 ? 1.365 19.561 6.768 1.00 39.25 168 TYR A N 1
ATOM 1266 C CA . TYR A 1 168 ? 2.765 19.344 6.434 1.00 39.25 168 TYR A CA 1
ATOM 1267 C C . TYR A 1 168 ? 3.152 20.296 5.289 1.00 39.25 168 TYR A C 1
ATOM 1269 O O . TYR A 1 168 ? 2.435 20.329 4.287 1.00 39.25 168 TYR A O 1
ATOM 1277 N N . PRO A 1 169 ? 4.269 21.037 5.404 1.00 43.53 169 PRO A N 1
ATOM 1278 C CA . PRO A 1 169 ? 5.128 21.108 6.583 1.00 43.53 169 PRO A CA 1
ATOM 1279 C C . PRO A 1 169 ? 4.399 21.790 7.755 1.00 43.53 169 PRO A C 1
ATOM 1281 O O . PRO A 1 169 ? 3.503 22.603 7.522 1.00 43.53 169 PRO A O 1
ATOM 1284 N N . PRO A 1 170 ? 4.751 21.461 9.010 1.00 46.34 170 PRO A N 1
ATOM 1285 C CA . PRO A 1 170 ? 4.261 22.223 10.151 1.00 46.34 170 PRO A CA 1
ATOM 1286 C C . PRO A 1 170 ? 4.652 23.694 9.970 1.00 46.34 170 PRO A C 1
ATOM 1288 O O . PRO A 1 170 ? 5.744 23.984 9.469 1.00 46.34 170 PRO A O 1
ATOM 1291 N N . GLU A 1 171 ? 3.771 24.616 10.367 1.00 42.31 171 GLU A N 1
ATOM 1292 C CA . GLU A 1 171 ? 4.076 26.049 10.364 1.00 42.31 171 GLU A CA 1
ATOM 1293 C C . GLU A 1 171 ? 5.441 26.288 11.031 1.00 42.31 171 GLU A C 1
ATOM 1295 O O . GLU A 1 171 ? 5.662 25.917 12.184 1.00 42.31 171 GLU A O 1
ATOM 1300 N N . GLY A 1 172 ? 6.388 26.848 10.271 1.00 55.28 172 GLY A N 1
ATOM 1301 C CA . GLY A 1 172 ? 7.753 27.118 10.732 1.00 55.28 172 GLY A CA 1
ATOM 1302 C C . GLY A 1 172 ? 8.850 26.193 10.189 1.00 55.28 172 GLY A C 1
ATOM 1303 O O . GLY A 1 172 ? 10.024 26.508 10.385 1.00 55.28 172 GLY A O 1
ATOM 1304 N N . LEU A 1 173 ? 8.537 25.112 9.459 1.00 44.28 173 LEU A N 1
ATOM 1305 C CA . LEU A 1 173 ? 9.559 24.383 8.694 1.00 44.28 173 LEU A CA 1
ATOM 1306 C C . LEU A 1 173 ? 9.748 25.041 7.319 1.00 44.28 173 LEU A C 1
ATOM 1308 O O . LEU A 1 173 ? 8.970 24.816 6.393 1.00 44.28 173 LEU A O 1
ATOM 1312 N N . ALA A 1 174 ? 10.796 25.856 7.174 1.00 44.06 174 ALA A N 1
ATOM 1313 C CA . ALA A 1 174 ? 11.243 26.298 5.857 1.00 44.06 174 ALA A CA 1
ATOM 1314 C C . ALA A 1 174 ? 11.528 25.061 4.990 1.00 44.06 174 ALA A C 1
ATOM 1316 O O . ALA A 1 174 ? 12.253 24.162 5.424 1.00 44.06 174 ALA A O 1
ATOM 1317 N N . ALA A 1 175 ? 10.955 25.013 3.783 1.00 51.12 175 ALA A N 1
ATOM 1318 C CA . ALA A 1 175 ? 11.255 23.979 2.802 1.00 51.12 175 ALA A CA 1
ATOM 1319 C C . ALA A 1 175 ? 12.778 23.906 2.627 1.00 51.12 175 ALA A C 1
ATOM 1321 O O . ALA A 1 175 ? 13.410 24.856 2.155 1.00 51.12 175 ALA A O 1
ATOM 1322 N N . GLY A 1 176 ? 13.379 22.807 3.089 1.00 47.56 176 GLY A N 1
ATOM 1323 C CA . GLY A 1 176 ? 14.804 22.573 2.917 1.00 47.56 176 GLY A CA 1
ATOM 1324 C C . GLY A 1 176 ? 15.123 22.668 1.431 1.00 47.56 176 GLY A C 1
ATOM 1325 O O . GLY A 1 176 ? 14.446 22.046 0.614 1.00 47.56 176 GLY A O 1
ATOM 1326 N N . ARG A 1 177 ? 16.115 23.490 1.073 1.00 41.53 177 ARG A N 1
ATOM 1327 C CA . ARG A 1 177 ? 16.574 23.616 -0.312 1.00 41.53 177 ARG A CA 1
ATOM 1328 C C . ARG A 1 177 ? 16.858 22.215 -0.849 1.00 41.53 177 ARG A C 1
ATOM 1330 O O . ARG A 1 177 ? 17.682 21.506 -0.273 1.00 41.53 177 ARG A O 1
ATOM 1337 N N . HIS A 1 178 ? 16.177 21.836 -1.929 1.00 44.16 178 HIS A N 1
ATOM 1338 C CA . HIS A 1 178 ? 16.496 20.630 -2.682 1.00 44.16 178 HIS A CA 1
ATOM 1339 C C . HIS A 1 178 ? 17.994 20.647 -2.998 1.00 44.16 178 HIS A C 1
ATOM 1341 O O . HIS A 1 178 ? 18.476 21.548 -3.684 1.00 44.16 178 HIS A O 1
ATOM 1347 N N . SER A 1 179 ? 18.736 19.692 -2.439 1.00 36.47 179 SER A N 1
ATOM 1348 C CA . SER A 1 179 ? 20.124 19.459 -2.822 1.00 36.47 179 SER A CA 1
ATOM 1349 C C . SER A 1 179 ? 20.089 18.662 -4.126 1.00 36.47 179 SER A C 1
ATOM 1351 O O . SER A 1 179 ? 19.522 17.568 -4.126 1.00 36.47 179 SER A O 1
ATOM 1353 N N . PRO A 1 180 ? 20.611 19.182 -5.249 1.00 41.31 180 PRO A N 1
ATOM 1354 C CA . PRO A 1 180 ? 20.554 18.486 -6.522 1.00 41.31 180 PRO A CA 1
ATOM 1355 C C . PRO A 1 180 ? 21.733 17.518 -6.616 1.00 41.31 180 PRO A C 1
ATOM 1357 O O . PRO A 1 180 ? 22.625 17.739 -7.418 1.00 41.31 180 PRO A O 1
ATOM 1360 N N . LEU A 1 181 ? 21.790 16.492 -5.769 1.00 40.47 181 LEU A N 1
ATOM 1361 C CA . LEU A 1 181 ? 22.775 15.416 -5.892 1.00 40.47 181 LEU A CA 1
ATOM 1362 C C . LEU A 1 181 ? 22.206 14.125 -5.297 1.00 40.47 181 LEU A C 1
ATOM 1364 O O . LEU A 1 181 ? 22.249 13.940 -4.080 1.00 40.47 181 LEU A O 1
ATOM 1368 N N . LEU A 1 182 ? 21.652 13.281 -6.171 1.00 36.62 182 LEU A N 1
ATOM 1369 C CA . LEU A 1 182 ? 21.926 11.842 -6.330 1.00 36.62 182 LEU A CA 1
ATOM 1370 C C . LEU A 1 182 ? 21.022 11.264 -7.425 1.00 36.62 182 LEU A C 1
ATOM 1372 O O . LEU A 1 182 ? 19.797 11.509 -7.366 1.00 36.62 182 LEU A O 1
#

Solvent-accessible surface area (backbone atoms only — not comparable to full-atom values): 10590 Å² total; per-residue (Å²): 134,80,61,72,75,83,82,56,97,41,46,51,77,47,76,50,75,45,69,64,63,88,85,58,57,80,92,45,50,69,56,53,45,48,47,71,61,44,52,34,52,39,50,54,34,42,78,70,77,36,73,58,48,72,35,63,29,82,38,31,69,47,60,41,71,64,14,38,22,44,92,82,14,35,29,21,42,58,52,69,48,78,47,64,48,98,89,64,48,54,28,38,39,28,36,37,47,31,33,38,44,86,50,44,58,68,43,26,49,55,52,33,51,51,27,53,77,67,75,42,88,67,62,44,39,37,81,22,41,39,29,43,44,83,80,33,83,62,40,72,71,60,53,69,54,46,65,60,41,40,44,54,49,34,42,78,71,74,41,78,74,76,95,66,85,69,61,83,69,50,93,86,59,74,81,72,77,82,73,94,78,133

Mean predicted aligned error: 6.97 Å

Sequence (182 aa):
GGEPVPQSSAVLNIALACALPAGDEVGKRIDIAYERLLEPLALWLAENGLKAGVGAVPGAFCDGRFNLTLEGRKLAGTAQRWRRSRDGRPVVLAHAALLIEDWREPMADVVNRFYHACASDLRCQAASHLALAERLANAWATATSLPECYQRVLAWQGLELGARASTYPPEGLAAGRHSPLL

Foldseek 3Di:
DFFDDDDDPQKDKDKDKDQDDPPPDPVCVVVVLLCLVCVLVQVLCVVQVFHWDAAFQPQATRTDGGFIDGPSAGQKDKDKDWDADPVRTIIMIIMITGRADLPLVVRQVVSVVVCVVVVHPRHHDSVSHDHNCVPDPPSVVSCVCSVVSSQVVCVVVVHHDPPDPQPPPHPPDDDDPPDPDD

Secondary structure (DSSP, 8-state):
--S-----TTEEEEEEEEEPPTTS-GGGHHHHHHHHHHHHHHHHHHHTT--EEES--TT-TT--TT-EEETTEEEEEEEEEEEE-TTS-EEEEEEEEEE-SS-HHHHHHHHHHHHHHTT------GGGB--GGGTSTTHHHHHTTHHHHHHHHHHHTT-PPPS----SSPTT----------

Nearest PDB structures (foldseek):
  2p0l-assembly1_A  TM=7.278E-01  e=2.036E-06  Streptococcus agalactiae COH1
  8f8u-assembly1_A  TM=5.861E-01  e=2.238E-03  Klebsiella pneumoniae subsp. pneumoniae 1158
  3v8j-assembly1_A  TM=5.920E-01  e=1.125E-03  Staphylococcus aureus A9781
  8fi3-assembly1_B  TM=5.634E-01  e=3.929E-03  Klebsiella pneumoniae
  8fi3-assembly1_A  TM=5.580E-01  e=6.897E-03  Klebsiella pneumoniae

Radius of gyration: 17.42 Å; Cα contacts (8 Å, |Δi|>4): 262; chains: 1; bounding box: 42×41×45 Å